Protein AF-A0A2T5X5P9-F1 (afdb_monomer)

Structure (mmCIF, N/CA/C/O backbone):
data_AF-A0A2T5X5P9-F1
#
_entry.id   AF-A0A2T5X5P9-F1
#
loop_
_atom_site.group_PDB
_atom_site.id
_atom_site.type_symbol
_atom_site.label_atom_id
_atom_site.label_alt_id
_atom_site.label_comp_id
_atom_site.label_asym_id
_atom_site.label_entity_id
_atom_site.label_seq_id
_atom_site.pdbx_PDB_ins_code
_atom_site.Cartn_x
_atom_site.Cartn_y
_atom_site.Cartn_z
_atom_site.occupancy
_atom_site.B_iso_or_equiv
_atom_site.auth_seq_id
_atom_site.auth_comp_id
_atom_site.auth_asym_id
_atom_site.auth_atom_id
_atom_site.pdbx_PDB_model_num
ATOM 1 N N . MET A 1 1 ? -10.393 21.196 32.374 1.00 64.50 1 MET A N 1
ATOM 2 C CA . MET A 1 1 ? -9.290 20.523 31.635 1.00 64.50 1 MET A CA 1
ATOM 3 C C . MET A 1 1 ? -9.698 19.155 31.082 1.00 64.50 1 MET A C 1
ATOM 5 O O . MET A 1 1 ? -9.163 18.788 30.041 1.00 64.50 1 MET A O 1
ATOM 9 N N . SER A 1 2 ? -10.637 18.422 31.705 1.00 78.31 2 SER A N 1
ATOM 10 C CA . SER A 1 2 ? -11.201 17.173 31.154 1.00 78.31 2 SER A CA 1
ATOM 11 C C . SER A 1 2 ? -11.847 17.370 29.778 1.00 78.31 2 SER A C 1
ATOM 13 O O . SER A 1 2 ? -11.504 16.635 28.858 1.00 78.31 2 SER A O 1
ATOM 15 N N . ASP A 1 3 ? -12.643 18.427 29.592 1.00 85.44 3 ASP A N 1
ATOM 16 C CA . ASP A 1 3 ? -13.417 18.654 28.357 1.00 85.44 3 ASP A CA 1
ATOM 17 C C . ASP A 1 3 ? -12.543 18.768 27.096 1.00 85.44 3 ASP A C 1
ATOM 19 O O . ASP A 1 3 ? -12.901 18.293 26.019 1.00 85.44 3 ASP A O 1
ATOM 23 N N . ILE A 1 4 ? -11.344 19.353 27.222 1.00 89.00 4 ILE A N 1
ATOM 24 C CA . ILE A 1 4 ? -10.391 19.485 26.107 1.00 89.00 4 ILE A CA 1
ATOM 25 C C . ILE A 1 4 ? -9.799 18.117 25.734 1.00 89.00 4 ILE A C 1
ATOM 27 O O . ILE A 1 4 ? -9.617 17.824 24.549 1.00 89.00 4 ILE A O 1
ATOM 31 N N . ARG A 1 5 ? -9.499 17.271 26.732 1.00 90.00 5 ARG A N 1
ATOM 32 C CA . ARG A 1 5 ? -8.963 15.916 26.514 1.00 90.00 5 ARG A CA 1
ATOM 33 C C . ARG A 1 5 ? -10.018 15.028 25.864 1.00 90.00 5 ARG A C 1
ATOM 35 O O . ARG A 1 5 ? -9.729 14.387 24.855 1.00 90.00 5 ARG A O 1
ATOM 42 N N . GLU A 1 6 ? -11.242 15.080 26.375 1.00 94.00 6 GLU A N 1
ATOM 43 C CA . GLU A 1 6 ? -12.381 14.354 25.825 1.00 94.00 6 GLU A CA 1
ATOM 44 C C . GLU A 1 6 ? -12.641 14.743 24.364 1.00 94.00 6 GLU A C 1
ATOM 46 O O . GLU A 1 6 ? -12.713 13.881 23.485 1.00 94.00 6 GLU A O 1
ATOM 51 N N . HIS A 1 7 ? -12.679 16.045 24.063 1.00 94.19 7 HIS A N 1
ATOM 52 C CA . HIS A 1 7 ? -12.870 16.527 22.697 1.00 94.19 7 HIS A CA 1
ATOM 53 C C . HIS A 1 7 ? -11.782 16.020 21.736 1.00 94.19 7 HIS A C 1
ATOM 55 O O . HIS A 1 7 ? -12.067 15.648 20.590 1.00 94.19 7 HIS A O 1
ATOM 61 N N . HIS A 1 8 ? -10.527 15.969 22.194 1.00 91.50 8 HIS A N 1
ATOM 62 C CA . HIS A 1 8 ? -9.417 15.450 21.398 1.00 91.50 8 HIS A CA 1
ATOM 63 C C . HIS A 1 8 ? -9.574 13.951 21.105 1.00 91.50 8 HIS A C 1
ATOM 65 O O . HIS A 1 8 ? -9.419 13.532 19.956 1.00 91.50 8 HIS A O 1
ATOM 71 N N . ILE A 1 9 ? -9.943 13.151 22.111 1.00 93.75 9 ILE A N 1
ATOM 72 C CA . ILE A 1 9 ? -10.191 11.709 21.957 1.00 93.75 9 ILE A CA 1
ATOM 73 C C . ILE A 1 9 ? -11.363 11.471 21.001 1.00 93.75 9 ILE A C 1
ATOM 75 O O . ILE A 1 9 ? -11.223 10.728 20.028 1.00 93.75 9 ILE A O 1
ATOM 79 N N . ARG A 1 10 ? -12.491 12.167 21.185 1.00 95.44 10 ARG A N 1
ATOM 80 C CA . ARG A 1 10 ? -13.654 12.061 20.287 1.00 95.44 10 ARG A CA 1
ATOM 81 C C . ARG A 1 10 ? -13.311 12.453 18.849 1.00 95.44 10 ARG A C 1
ATOM 83 O O . ARG A 1 10 ? -13.827 11.857 17.902 1.00 95.44 10 ARG A O 1
ATOM 90 N N . THR A 1 11 ? -12.402 13.410 18.656 1.00 94.88 11 THR A N 1
ATOM 91 C CA . THR A 1 11 ? -11.891 13.772 17.325 1.00 94.88 11 THR A CA 1
ATOM 92 C C . THR A 1 11 ? -11.097 12.628 16.690 1.00 94.88 11 THR A C 1
ATOM 94 O O . THR A 1 11 ? -11.311 12.330 15.514 1.00 94.88 11 THR A O 1
ATOM 97 N N . LEU A 1 12 ? -10.252 11.929 17.455 1.00 93.81 12 LEU A N 1
ATOM 98 C CA . LEU A 1 12 ? -9.551 10.725 16.987 1.00 93.81 12 LEU A CA 1
ATOM 99 C C . LEU A 1 12 ? -10.521 9.570 16.692 1.00 93.81 12 LEU A C 1
ATOM 101 O O . LEU A 1 12 ? -10.343 8.843 15.717 1.00 93.81 12 LEU A O 1
ATOM 105 N N . LEU A 1 13 ? -11.608 9.431 17.448 1.00 95.38 13 LEU A N 1
ATOM 106 C CA . LEU A 1 13 ? -12.610 8.396 17.182 1.00 95.38 13 LEU A CA 1
ATOM 107 C C . LEU A 1 13 ? -13.432 8.659 15.912 1.00 95.38 13 LEU A C 1
ATOM 109 O O . LEU A 1 13 ? -14.048 7.732 15.387 1.00 95.38 13 LEU A O 1
ATOM 113 N N . ARG A 1 14 ? -13.396 9.867 15.323 1.00 95.00 14 ARG A N 1
ATOM 114 C CA . ARG A 1 14 ? -14.075 10.147 14.039 1.00 95.00 14 ARG A CA 1
ATOM 115 C C . ARG A 1 14 ? -13.589 9.258 12.898 1.00 95.00 14 ARG A C 1
ATOM 117 O O . ARG A 1 14 ? -14.340 9.070 11.940 1.00 95.00 14 ARG A O 1
ATOM 124 N N . TRP A 1 15 ? -12.397 8.671 12.998 1.00 92.94 15 TRP A N 1
ATOM 125 C CA . TRP A 1 15 ? -11.904 7.674 12.046 1.00 92.94 15 TRP A CA 1
ATOM 126 C C . TRP A 1 15 ? -12.739 6.389 12.043 1.00 92.94 15 TRP A C 1
ATOM 128 O O . TRP A 1 15 ? -12.773 5.707 11.026 1.00 92.94 15 TRP A O 1
ATOM 138 N N . TYR A 1 16 ? -13.511 6.099 13.092 1.00 94.19 16 TYR A N 1
ATOM 139 C CA . TYR A 1 16 ? -14.414 4.950 13.147 1.00 94.19 16 TYR A CA 1
ATOM 140 C C . TYR A 1 16 ? -15.777 5.227 12.472 1.00 94.19 16 TYR A C 1
ATOM 142 O O . TYR A 1 16 ? -16.241 6.378 12.414 1.00 94.19 16 TYR A O 1
ATOM 150 N N . PRO A 1 17 ? -16.466 4.185 11.960 1.00 93.44 17 PRO A N 1
ATOM 151 C CA . PRO A 1 17 ? -17.820 4.304 11.417 1.00 93.44 17 PRO A CA 1
ATOM 152 C C . PRO A 1 17 ? -18.817 4.848 12.448 1.00 93.44 17 PRO A C 1
ATOM 154 O O . PRO A 1 17 ? -18.737 4.520 13.631 1.00 93.44 17 PRO A O 1
ATOM 157 N N . ARG A 1 18 ? -19.825 5.616 12.001 1.00 93.94 18 ARG A N 1
ATOM 158 C CA . ARG A 1 18 ? -20.857 6.187 12.895 1.00 93.94 18 ARG A CA 1
ATOM 159 C C . ARG A 1 18 ? -21.582 5.112 13.714 1.00 93.94 18 ARG A C 1
ATOM 161 O O . ARG A 1 18 ? -21.788 5.309 14.901 1.00 93.94 18 ARG A O 1
ATOM 168 N N . ARG A 1 19 ? -21.916 3.968 13.102 1.00 93.44 19 ARG A N 1
ATOM 169 C CA . ARG A 1 19 ? -22.576 2.843 13.796 1.00 93.44 19 ARG A CA 1
ATOM 170 C C . ARG A 1 19 ? -21.728 2.270 14.931 1.00 93.44 19 ARG A C 1
ATOM 172 O O . ARG A 1 19 ? -22.264 1.971 15.983 1.00 93.44 19 ARG A O 1
ATOM 179 N N . TRP A 1 20 ? -20.417 2.147 14.721 1.00 94.12 20 TRP A N 1
ATOM 180 C CA . TRP A 1 20 ? -19.502 1.646 15.746 1.00 94.12 20 TRP A CA 1
ATOM 181 C C . TRP A 1 20 ? -19.399 2.627 16.915 1.00 94.12 20 TRP A C 1
ATOM 183 O O . TRP A 1 20 ? -19.479 2.218 18.070 1.00 94.12 20 TRP A O 1
ATOM 193 N N . ARG A 1 21 ? -19.294 3.925 16.603 1.00 95.62 21 ARG A N 1
ATOM 194 C CA . ARG A 1 21 ? -19.223 4.993 17.603 1.00 95.62 21 ARG A CA 1
ATOM 195 C C . ARG A 1 21 ? -20.459 5.053 18.495 1.00 95.62 21 ARG A C 1
ATOM 197 O O . ARG A 1 21 ? -20.314 5.100 19.703 1.00 95.62 21 ARG A O 1
ATOM 204 N N . LEU A 1 22 ? -21.658 4.927 17.925 1.00 95.38 22 LEU A N 1
ATOM 205 C CA . LEU A 1 22 ? -22.903 4.911 18.709 1.00 95.38 22 LEU A CA 1
ATOM 206 C C . LEU A 1 22 ? -22.943 3.823 19.795 1.00 95.38 22 LEU A C 1
ATOM 208 O O . LEU A 1 22 ? -23.678 3.974 20.760 1.00 95.38 22 LEU A O 1
ATOM 212 N N . ILE A 1 23 ? -22.186 2.736 19.623 1.00 96.50 23 ILE A N 1
ATOM 213 C CA . ILE A 1 23 ? -22.185 1.593 20.541 1.00 96.50 23 ILE A CA 1
ATOM 214 C C . ILE A 1 23 ? -20.988 1.648 21.502 1.00 96.50 23 ILE A C 1
ATOM 216 O O . ILE A 1 23 ? -21.125 1.275 22.660 1.00 96.50 23 ILE A O 1
ATOM 220 N N . ASN A 1 24 ? -19.818 2.096 21.033 1.00 96.25 24 ASN A N 1
ATOM 221 C CA . ASN A 1 24 ? -18.550 1.920 21.753 1.00 96.25 24 ASN A CA 1
ATOM 222 C C . ASN A 1 24 ? -17.873 3.233 22.170 1.00 96.25 24 ASN A C 1
ATOM 224 O O . ASN A 1 24 ? -16.921 3.187 22.942 1.00 96.25 24 ASN A O 1
ATOM 228 N N . GLU A 1 25 ? -18.305 4.390 21.651 1.00 95.69 25 GLU A N 1
ATOM 229 C CA . GLU A 1 25 ? -17.590 5.661 21.849 1.00 95.69 25 GLU A CA 1
ATOM 230 C C . GLU A 1 25 ? -17.457 6.016 23.330 1.00 95.69 25 GLU A C 1
ATOM 232 O O . GLU A 1 25 ? -16.344 6.270 23.771 1.00 95.69 25 GLU A O 1
ATOM 237 N N . GLU A 1 26 ? -18.544 5.959 24.103 1.00 96.94 26 GLU A N 1
ATOM 238 C CA . GLU A 1 26 ? -18.519 6.337 25.524 1.00 96.94 26 GLU A CA 1
ATOM 239 C C . GLU A 1 26 ? -17.612 5.424 26.361 1.00 96.94 26 GLU A C 1
ATOM 241 O O . GLU A 1 26 ? -16.838 5.904 27.185 1.00 96.94 26 GLU A O 1
ATOM 246 N N . VAL A 1 27 ? -17.640 4.113 26.097 1.00 96.81 27 VAL A N 1
ATOM 247 C CA . VAL A 1 27 ? -16.799 3.135 26.807 1.00 96.81 27 VAL A CA 1
ATOM 248 C C . VAL A 1 27 ? -15.320 3.384 26.517 1.00 96.81 27 VAL A C 1
ATOM 250 O O . VAL A 1 27 ? -14.509 3.431 27.434 1.00 96.81 27 VAL A O 1
ATOM 253 N N . VAL A 1 28 ? -14.968 3.595 25.245 1.00 95.50 28 VAL A N 1
ATOM 254 C CA . VAL A 1 28 ? -13.575 3.828 24.836 1.00 95.50 28 VAL A CA 1
ATOM 255 C C . VAL A 1 28 ? -13.073 5.192 25.304 1.00 95.50 28 VAL A C 1
ATOM 257 O O . VAL A 1 28 ? -11.908 5.322 25.662 1.00 95.50 28 VAL A O 1
ATOM 260 N N . VAL A 1 29 ? -13.928 6.217 25.317 1.00 96.38 29 VAL A N 1
ATOM 261 C CA . VAL A 1 29 ? -13.571 7.532 25.864 1.00 96.38 29 VAL A CA 1
ATOM 262 C C . VAL A 1 29 ? -13.291 7.430 27.363 1.00 96.38 29 VAL A C 1
ATOM 264 O O . VAL A 1 29 ? -12.266 7.951 27.792 1.00 96.38 29 VAL A O 1
ATOM 267 N N . SER A 1 30 ? -14.141 6.738 28.130 1.00 95.69 30 SER A N 1
ATOM 268 C CA . SER A 1 30 ? -13.924 6.523 29.568 1.00 95.69 30 SER A CA 1
ATOM 269 C C . SER A 1 30 ? -12.605 5.797 29.830 1.00 95.69 30 SER A C 1
ATOM 271 O O . SER A 1 30 ? -11.764 6.312 30.555 1.00 95.69 30 SER A O 1
ATOM 273 N N . ASP A 1 31 ? -12.374 4.668 29.157 1.00 95.88 31 ASP A N 1
ATOM 274 C CA . ASP A 1 31 ? -11.169 3.844 29.333 1.00 95.88 31 ASP A CA 1
ATOM 275 C C . ASP A 1 31 ? -9.873 4.605 28.989 1.00 95.88 31 ASP A C 1
ATOM 277 O O . ASP A 1 31 ? -8.874 4.555 29.713 1.00 95.88 31 ASP A O 1
ATOM 281 N N . LEU A 1 32 ? -9.888 5.397 27.910 1.00 94.62 32 LEU A N 1
ATOM 282 C CA . LEU A 1 32 ? -8.746 6.234 27.534 1.00 94.62 32 LEU A CA 1
ATOM 283 C C . LEU A 1 32 ? -8.527 7.404 28.502 1.00 94.62 32 LEU A C 1
ATOM 285 O O . LEU A 1 32 ? -7.382 7.817 28.691 1.00 94.62 32 LEU A O 1
ATOM 289 N N . LEU A 1 33 ? -9.587 7.961 29.095 1.00 95.00 33 LEU A N 1
ATOM 290 C CA . LEU A 1 33 ? -9.462 9.001 30.119 1.00 95.00 33 LEU A CA 1
ATOM 291 C C . LEU A 1 33 ? -8.895 8.428 31.419 1.00 95.00 33 LEU A C 1
ATOM 293 O O . LEU A 1 33 ? -7.957 9.016 31.952 1.00 95.00 33 LEU A O 1
ATOM 297 N N . ASP A 1 34 ? -9.362 7.256 31.847 1.00 95.38 34 ASP A N 1
ATOM 298 C CA . ASP A 1 34 ? -8.839 6.548 33.019 1.00 95.38 34 ASP A CA 1
ATOM 299 C C . ASP A 1 34 ? -7.348 6.215 32.836 1.00 95.38 34 ASP A C 1
ATOM 301 O O . ASP A 1 34 ? -6.520 6.459 33.718 1.00 95.38 34 ASP A O 1
ATOM 305 N N . THR A 1 35 ? -6.970 5.756 31.638 1.00 93.38 35 THR A N 1
ATOM 306 C CA . THR A 1 35 ? -5.567 5.497 31.276 1.00 93.38 35 THR A CA 1
ATOM 307 C C . THR A 1 35 ? -4.718 6.776 31.299 1.00 93.38 35 THR A C 1
ATOM 309 O O . THR A 1 35 ? -3.561 6.752 31.726 1.00 93.38 35 THR A O 1
ATOM 312 N N . LEU A 1 36 ? -5.265 7.913 30.852 1.00 93.31 36 LEU A N 1
ATOM 313 C CA . LEU A 1 36 ? -4.571 9.204 30.877 1.00 93.31 36 LEU A CA 1
ATOM 314 C C . LEU A 1 36 ? -4.455 9.796 32.280 1.00 93.31 36 LEU A C 1
ATOM 316 O O . LEU A 1 36 ? -3.465 10.467 32.550 1.00 93.31 36 LEU A O 1
ATOM 320 N N . ASP A 1 37 ? -5.438 9.577 33.149 1.00 93.69 37 ASP A N 1
ATOM 321 C CA . ASP A 1 37 ? -5.395 10.037 34.538 1.00 93.69 37 ASP A CA 1
ATOM 322 C C . ASP A 1 37 ? -4.405 9.208 35.374 1.00 93.69 37 ASP A C 1
ATOM 324 O O . ASP A 1 37 ? -3.771 9.743 36.284 1.00 93.69 37 ASP A O 1
ATOM 328 N N . ALA A 1 38 ? -4.189 7.937 35.015 1.00 92.88 38 ALA A N 1
ATOM 329 C CA . ALA A 1 38 ? -3.144 7.091 35.592 1.00 92.88 38 ALA A CA 1
ATOM 330 C C . ALA A 1 38 ? -1.733 7.370 35.030 1.00 92.88 38 ALA A C 1
ATOM 332 O O . ALA A 1 38 ? -0.730 7.026 35.661 1.00 92.88 38 ALA A O 1
ATOM 333 N N . SER A 1 39 ? -1.630 7.970 33.841 1.00 89.56 39 SER A N 1
ATOM 334 C CA . SER A 1 39 ? -0.351 8.241 33.181 1.00 89.56 39 SER A CA 1
ATOM 335 C C . SER A 1 39 ? 0.207 9.612 33.579 1.00 89.56 39 SER A C 1
ATOM 337 O O . SER A 1 39 ? -0.523 10.601 33.590 1.00 89.56 39 SER A O 1
ATOM 339 N N . PRO A 1 40 ? 1.527 9.752 33.805 1.00 89.44 40 PRO A N 1
ATOM 340 C CA . PRO A 1 40 ? 2.141 11.064 34.023 1.00 89.44 40 PRO A CA 1
ATOM 341 C C . PRO A 1 40 ? 2.096 11.958 32.768 1.00 89.44 40 PRO A C 1
ATOM 343 O O . PRO A 1 40 ? 2.423 13.143 32.833 1.00 89.44 40 PRO A O 1
ATOM 346 N N . HIS A 1 41 ? 1.716 11.404 31.610 1.00 85.56 41 HIS A N 1
ATOM 347 C CA . HIS A 1 41 ? 1.641 12.139 30.356 1.00 85.56 41 HIS A CA 1
ATOM 348 C C . HIS A 1 41 ? 0.253 12.762 30.166 1.00 85.56 41 HIS A C 1
ATOM 350 O O . HIS A 1 41 ? -0.738 12.044 30.061 1.00 85.56 41 HIS A O 1
ATOM 356 N N . PRO A 1 42 ? 0.154 14.087 29.956 1.00 84.12 42 PRO A N 1
ATOM 357 C CA . PRO A 1 42 ? -1.134 14.767 29.793 1.00 84.12 42 PRO A CA 1
ATOM 358 C C . PRO A 1 42 ? -1.828 14.470 28.449 1.00 84.12 42 PRO A C 1
ATOM 360 O O . PRO A 1 42 ? -2.867 15.058 28.136 1.00 84.12 42 PRO A O 1
ATOM 363 N N . ARG A 1 43 ? -1.228 13.633 27.594 1.00 88.81 43 ARG A N 1
ATOM 364 C CA . ARG A 1 43 ? -1.653 13.366 26.217 1.00 88.81 43 ARG A CA 1
ATOM 365 C C . ARG A 1 43 ? -1.353 11.922 25.830 1.00 88.81 43 ARG A C 1
ATOM 367 O O . ARG A 1 43 ? -0.299 11.405 26.179 1.00 88.81 43 ARG A O 1
ATOM 374 N N . LEU A 1 44 ? -2.220 11.358 24.984 1.00 88.56 44 LEU A N 1
ATOM 375 C CA . LEU A 1 44 ? -1.988 10.058 24.350 1.00 88.56 44 LEU A CA 1
ATOM 376 C C . LEU A 1 44 ? -0.673 10.079 23.554 1.00 88.56 44 LEU A C 1
ATOM 378 O O . LEU A 1 44 ? -0.482 11.026 22.769 1.00 88.56 44 LEU A O 1
ATOM 382 N N . PRO A 1 45 ? 0.192 9.061 23.701 1.00 91.62 45 PRO A N 1
ATOM 383 C CA . PRO A 1 45 ? 1.404 8.922 22.912 1.00 91.62 45 PRO A CA 1
ATOM 384 C C . PRO A 1 45 ? 1.074 8.811 21.420 1.00 91.62 45 PRO A C 1
ATOM 386 O O . PRO A 1 45 ? -0.003 8.374 21.008 1.00 91.62 45 PRO A O 1
ATOM 389 N N . PHE A 1 46 ? 2.018 9.227 20.578 1.00 90.38 46 PHE A N 1
ATOM 390 C CA . PHE A 1 46 ? 1.827 9.262 19.126 1.00 90.38 46 PHE A CA 1
ATOM 391 C C . PHE A 1 46 ? 1.493 7.883 18.530 1.00 90.38 46 PHE A C 1
ATOM 393 O O . PHE A 1 46 ? 0.670 7.782 17.621 1.00 90.38 46 PHE A O 1
ATOM 400 N N . THR A 1 47 ? 2.077 6.820 19.081 1.00 90.25 47 THR A N 1
ATOM 401 C CA . THR A 1 47 ? 1.840 5.430 18.671 1.00 90.25 47 THR A CA 1
ATOM 402 C C . THR A 1 47 ? 0.394 4.989 18.900 1.00 90.25 47 THR A C 1
ATOM 404 O O . THR A 1 47 ? -0.201 4.396 18.004 1.00 90.25 47 THR A O 1
ATOM 407 N N . GLU A 1 48 ? -0.210 5.335 20.038 1.00 91.69 48 GLU A N 1
ATOM 408 C CA . GLU A 1 48 ? -1.620 5.032 20.325 1.00 91.69 48 GLU A CA 1
ATOM 409 C C . GLU A 1 48 ? -2.569 5.832 19.436 1.00 91.69 48 GLU A C 1
ATOM 411 O O . GLU A 1 48 ? -3.558 5.295 18.940 1.00 91.69 48 GLU A O 1
ATOM 416 N N . ARG A 1 49 ? -2.242 7.099 19.149 1.00 93.31 49 ARG A N 1
ATOM 417 C CA . ARG A 1 49 ? -3.023 7.906 18.196 1.00 93.31 49 ARG A CA 1
ATOM 418 C C . ARG A 1 49 ? -3.036 7.259 16.815 1.00 93.31 49 ARG A C 1
ATOM 420 O O . ARG A 1 49 ? -4.100 7.113 16.218 1.00 93.31 49 ARG A O 1
ATOM 427 N N . LEU A 1 50 ? -1.870 6.833 16.323 1.00 89.81 50 LEU A N 1
ATOM 428 C CA . LEU A 1 50 ? -1.762 6.111 15.055 1.00 89.81 50 LEU A CA 1
ATOM 429 C C . LEU A 1 50 ? -2.502 4.769 15.092 1.00 89.81 50 LEU A C 1
ATOM 431 O O . LEU A 1 50 ? -3.165 4.411 14.116 1.00 89.81 50 LEU A O 1
ATOM 435 N N . ALA A 1 51 ? -2.439 4.042 16.207 1.00 88.00 51 ALA A N 1
ATOM 436 C CA . ALA A 1 51 ? -3.177 2.796 16.386 1.00 88.00 51 ALA A CA 1
ATOM 437 C C . ALA A 1 51 ? -4.699 3.022 16.307 1.00 88.00 51 ALA A C 1
ATOM 439 O O . ALA A 1 51 ? -5.382 2.320 15.564 1.00 88.00 51 ALA A O 1
ATOM 440 N N . LEU A 1 52 ? -5.236 4.047 16.977 1.00 91.69 52 LEU A N 1
ATOM 441 C CA . LEU A 1 52 ? -6.660 4.401 16.912 1.00 91.69 52 LEU A CA 1
ATOM 442 C C . LEU A 1 52 ? -7.084 4.819 15.499 1.00 91.69 52 LEU A C 1
ATOM 444 O O . LEU A 1 52 ? -8.098 4.344 14.985 1.00 91.69 52 LEU A O 1
ATOM 448 N N . MET A 1 53 ? -6.300 5.677 14.842 1.00 92.31 53 MET A N 1
ATOM 449 C CA . MET A 1 53 ? -6.605 6.139 13.483 1.00 92.31 53 MET A CA 1
ATOM 450 C C . MET A 1 53 ? -6.582 4.977 12.479 1.00 92.31 53 MET A C 1
ATOM 452 O O . MET A 1 53 ? -7.507 4.836 11.675 1.00 92.31 53 MET A O 1
ATOM 456 N N . SER A 1 54 ? -5.562 4.115 12.548 1.00 84.25 54 SER A N 1
ATOM 457 C CA . SER A 1 54 ? -5.435 2.950 11.663 1.00 84.25 54 SER A CA 1
ATOM 458 C C . SER A 1 54 ? -6.548 1.925 11.890 1.00 84.25 54 SER A C 1
ATOM 460 O O . SER A 1 54 ? -7.172 1.491 10.921 1.00 84.25 54 SER A O 1
ATOM 462 N N . ASN A 1 55 ? -6.879 1.602 13.141 1.00 86.38 55 ASN A N 1
ATOM 463 C CA . ASN A 1 55 ? -7.979 0.693 13.464 1.00 86.38 55 ASN A CA 1
ATOM 464 C C . ASN A 1 55 ? -9.342 1.255 13.035 1.00 86.38 55 ASN A C 1
ATOM 466 O O . ASN A 1 55 ? -10.160 0.522 12.473 1.00 86.38 55 ASN A O 1
ATOM 470 N N . GLY A 1 56 ? -9.578 2.558 13.213 1.00 89.38 56 GLY A N 1
ATOM 471 C CA . GLY A 1 56 ? -10.788 3.220 12.726 1.00 89.38 56 GLY A CA 1
ATOM 472 C C . GLY A 1 56 ? -10.941 3.115 11.208 1.00 89.38 56 GLY A C 1
ATOM 473 O O . GLY A 1 56 ? -12.010 2.746 10.708 1.00 89.38 56 GLY A O 1
ATOM 474 N N . LEU A 1 57 ? -9.851 3.348 10.471 1.00 86.44 57 LEU A N 1
ATOM 475 C CA . LEU A 1 57 ? -9.826 3.204 9.016 1.00 86.44 57 LEU A CA 1
ATOM 476 C C . LEU A 1 57 ? -10.078 1.752 8.581 1.00 86.44 57 LEU A C 1
ATOM 478 O O . LEU A 1 57 ? -10.878 1.517 7.674 1.00 86.44 57 LEU A O 1
ATOM 482 N N . ILE A 1 58 ? -9.467 0.777 9.261 1.00 83.38 58 ILE A N 1
ATOM 483 C CA . ILE A 1 58 ? -9.702 -0.655 9.022 1.00 83.38 58 ILE A CA 1
ATOM 484 C C . ILE A 1 58 ? -11.181 -0.999 9.227 1.00 83.38 58 ILE A C 1
ATOM 486 O O . ILE A 1 58 ? -11.767 -1.673 8.380 1.00 83.38 58 ILE A O 1
ATOM 490 N N . HIS A 1 59 ? -11.818 -0.499 10.290 1.00 85.12 59 HIS A N 1
ATOM 491 C CA . HIS A 1 59 ? -13.248 -0.711 10.529 1.00 85.12 59 HIS A CA 1
ATOM 492 C C . HIS A 1 59 ? -14.129 -0.083 9.448 1.00 85.12 59 HIS A C 1
ATOM 494 O O . HIS A 1 59 ? -15.114 -0.695 9.029 1.00 85.12 59 HIS A O 1
ATOM 500 N N . ARG A 1 60 ? -13.784 1.114 8.958 1.00 86.62 60 ARG A N 1
ATOM 501 C CA . ARG A 1 60 ? -14.493 1.730 7.827 1.00 86.62 60 ARG A CA 1
ATOM 502 C C . ARG A 1 60 ? -14.380 0.882 6.570 1.00 86.62 60 ARG A C 1
ATOM 504 O O . ARG A 1 60 ? -15.404 0.568 5.969 1.00 86.62 60 ARG A O 1
ATOM 511 N N . LEU A 1 61 ? -13.175 0.446 6.221 1.00 81.44 61 LEU A N 1
ATOM 512 C CA . LEU A 1 61 ? -12.955 -0.419 5.062 1.00 81.44 61 LEU A CA 1
ATOM 513 C C . LEU A 1 61 ? -13.687 -1.760 5.205 1.00 81.44 61 LEU A C 1
ATOM 515 O O . LEU A 1 61 ? -14.311 -2.223 4.253 1.00 81.44 61 LEU A O 1
ATOM 519 N N . ALA A 1 62 ? -13.671 -2.353 6.399 1.00 82.94 62 ALA A N 1
ATOM 520 C CA . ALA A 1 62 ? -14.387 -3.591 6.692 1.00 82.94 62 ALA A CA 1
ATOM 521 C C . ALA A 1 62 ? -15.914 -3.429 6.611 1.00 82.94 62 ALA A C 1
ATOM 523 O O . ALA A 1 62 ? -16.595 -4.359 6.195 1.00 82.94 62 ALA A O 1
ATOM 524 N N . SER A 1 63 ? -16.453 -2.259 6.971 1.00 84.12 63 SER A N 1
ATOM 525 C CA . SER A 1 63 ? -17.885 -1.966 6.818 1.00 84.12 63 SER A CA 1
ATOM 526 C C . SER A 1 63 ? -18.309 -1.718 5.369 1.00 84.12 63 SER A C 1
ATOM 528 O O . SER A 1 63 ? -19.466 -1.950 5.033 1.00 84.12 63 SER A O 1
ATOM 530 N N . ALA A 1 64 ? -17.392 -1.248 4.520 1.00 84.81 64 ALA A N 1
ATOM 531 C CA . ALA A 1 64 ? -17.680 -0.924 3.126 1.00 84.81 64 ALA A CA 1
ATOM 532 C C . ALA A 1 64 ? -17.571 -2.141 2.196 1.00 84.81 64 ALA A C 1
ATOM 534 O O . ALA A 1 64 ? -18.282 -2.212 1.197 1.00 84.81 64 ALA A O 1
ATOM 535 N N . LEU A 1 65 ? -16.678 -3.090 2.501 1.00 84.06 65 LEU A N 1
ATOM 536 C CA . LEU A 1 65 ? -16.374 -4.226 1.631 1.00 84.06 65 LEU A CA 1
ATOM 537 C C . LEU A 1 65 ? -16.379 -5.550 2.417 1.00 84.06 65 LEU A C 1
ATOM 539 O O . LEU A 1 65 ? -15.628 -5.679 3.394 1.00 84.06 65 LEU A O 1
ATOM 543 N N . PRO A 1 66 ? -17.130 -6.574 1.957 1.00 87.81 66 PRO A N 1
ATOM 544 C CA . PRO A 1 66 ? -17.047 -7.927 2.502 1.00 87.81 66 PRO A CA 1
ATOM 545 C C . PRO A 1 66 ? -15.604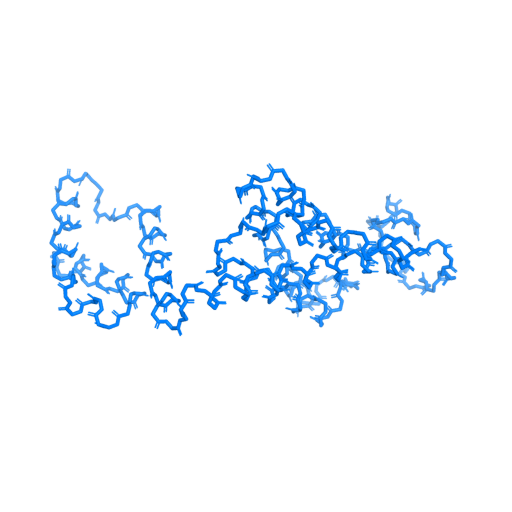 -8.442 2.534 1.00 87.81 66 PRO A C 1
ATOM 547 O O . PRO A 1 66 ? -14.796 -8.108 1.663 1.00 87.81 66 PRO A O 1
ATOM 550 N N . ALA A 1 67 ? -15.268 -9.276 3.523 1.00 85.69 67 ALA A N 1
ATOM 551 C CA . ALA A 1 67 ? -13.916 -9.822 3.680 1.00 85.69 67 ALA A CA 1
ATOM 552 C C . ALA A 1 67 ? -13.416 -10.531 2.406 1.00 85.69 67 ALA A C 1
ATOM 554 O O . ALA A 1 67 ? -12.288 -10.289 1.975 1.00 85.69 67 ALA A O 1
ATOM 555 N N . ASP A 1 68 ? -14.287 -11.303 1.754 1.00 86.38 68 ASP A N 1
ATOM 556 C CA . ASP A 1 68 ? -13.972 -12.007 0.508 1.00 86.38 68 ASP A CA 1
ATOM 557 C C . ASP A 1 68 ? -13.654 -11.048 -0.640 1.00 86.38 68 ASP A C 1
ATOM 559 O O . ASP A 1 68 ? -12.722 -11.274 -1.413 1.00 86.38 68 ASP A O 1
ATOM 563 N N . LEU A 1 69 ? -14.400 -9.944 -0.741 1.00 88.81 69 LEU A N 1
ATOM 564 C CA . LEU A 1 69 ? -14.163 -8.931 -1.762 1.00 88.81 69 LEU A CA 1
ATOM 565 C C . LEU A 1 69 ? -12.837 -8.208 -1.508 1.00 88.81 69 LEU A C 1
ATOM 567 O O . LEU A 1 69 ? -12.069 -8.014 -2.445 1.00 88.81 69 LEU A O 1
ATOM 571 N N . ARG A 1 70 ? -12.516 -7.888 -0.247 1.00 88.50 70 ARG A N 1
ATOM 572 C CA . ARG A 1 70 ? -11.219 -7.293 0.124 1.00 88.50 70 ARG A CA 1
ATOM 573 C C . ARG A 1 70 ? -10.050 -8.207 -0.226 1.00 88.50 70 ARG A C 1
ATOM 575 O O . ARG A 1 70 ? -9.053 -7.728 -0.754 1.00 88.50 70 ARG A O 1
ATOM 582 N N . ALA A 1 71 ? -10.180 -9.510 0.021 1.00 88.88 71 ALA A N 1
ATOM 583 C CA . ALA A 1 71 ? -9.161 -10.487 -0.352 1.00 88.88 71 ALA A CA 1
ATOM 584 C C . ALA A 1 71 ? -8.976 -10.570 -1.878 1.00 88.88 71 ALA A C 1
ATOM 586 O O . ALA A 1 71 ? -7.844 -10.565 -2.357 1.00 88.88 71 ALA A O 1
ATOM 587 N N . ARG A 1 72 ? -10.074 -10.581 -2.6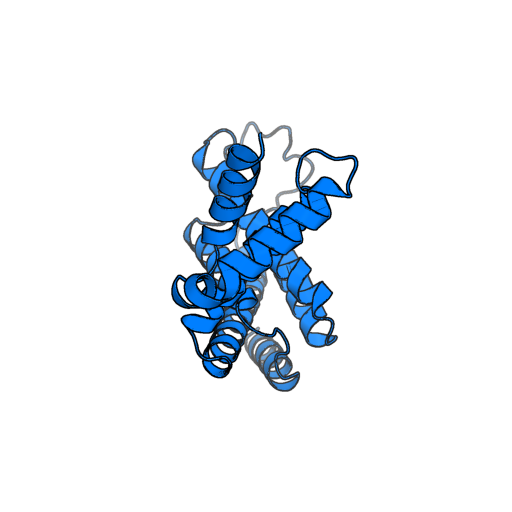48 1.00 89.50 72 ARG A N 1
ATOM 588 C CA . ARG A 1 72 ? -10.029 -10.590 -4.123 1.00 89.50 72 ARG A CA 1
ATOM 589 C C . ARG A 1 72 ? -9.412 -9.317 -4.693 1.00 89.50 72 ARG A C 1
ATOM 591 O O . ARG A 1 72 ? -8.557 -9.409 -5.568 1.00 89.50 72 ARG A O 1
ATOM 598 N N . VAL A 1 73 ? -9.819 -8.149 -4.190 1.00 90.69 73 VAL A N 1
ATOM 599 C CA . VAL A 1 73 ? -9.255 -6.852 -4.593 1.00 90.69 73 VAL A CA 1
ATOM 600 C C . VAL A 1 73 ? -7.761 -6.836 -4.311 1.00 90.69 73 VAL A C 1
ATOM 602 O O . VAL A 1 73 ? -6.991 -6.611 -5.236 1.00 90.69 73 VAL A O 1
ATOM 605 N N . ALA A 1 74 ? -7.358 -7.167 -3.081 1.00 91.56 74 ALA A N 1
ATOM 606 C CA . ALA A 1 74 ? -5.957 -7.160 -2.689 1.00 91.56 74 ALA A CA 1
ATOM 607 C C . ALA A 1 74 ? -5.103 -8.106 -3.543 1.00 91.56 74 ALA A C 1
ATOM 609 O O . ALA A 1 74 ? -4.015 -7.734 -3.975 1.00 91.56 74 ALA A O 1
ATOM 610 N N . LEU A 1 75 ? -5.605 -9.313 -3.821 1.00 91.25 75 LEU A N 1
ATOM 611 C CA . LEU A 1 75 ? -4.921 -10.291 -4.663 1.00 91.25 75 LEU A CA 1
ATOM 612 C C . LEU A 1 75 ? -4.761 -9.797 -6.105 1.00 91.25 75 LEU A C 1
ATOM 614 O O . LEU A 1 75 ? -3.665 -9.873 -6.658 1.00 91.25 75 LEU A O 1
ATOM 618 N N . ASN A 1 76 ? -5.840 -9.294 -6.708 1.00 91.38 76 ASN A N 1
ATOM 619 C CA . ASN A 1 76 ? -5.834 -8.844 -8.097 1.00 91.38 76 ASN A CA 1
ATOM 620 C C . ASN A 1 76 ? -4.938 -7.619 -8.283 1.00 91.38 76 ASN A C 1
ATOM 622 O O . ASN A 1 76 ? -4.160 -7.573 -9.231 1.00 91.38 76 ASN A O 1
ATOM 626 N N . THR A 1 77 ? -4.999 -6.646 -7.372 1.00 94.12 77 THR A N 1
ATOM 627 C CA . THR A 1 77 ? -4.181 -5.430 -7.463 1.00 94.12 77 THR A CA 1
ATOM 628 C C . THR A 1 77 ? -2.720 -5.713 -7.143 1.00 94.12 77 THR A C 1
ATOM 630 O O . THR A 1 77 ? -1.840 -5.119 -7.757 1.00 94.12 77 THR A O 1
ATOM 633 N N . PHE A 1 78 ? -2.441 -6.668 -6.249 1.00 94.31 78 PHE A N 1
ATOM 634 C CA . PHE A 1 78 ? -1.085 -7.162 -6.031 1.00 94.31 78 PHE A CA 1
ATOM 635 C C . PHE A 1 78 ? -0.523 -7.838 -7.287 1.00 94.31 78 PHE A C 1
ATOM 637 O O . PHE A 1 78 ? 0.582 -7.516 -7.714 1.00 94.31 78 PHE A O 1
ATOM 644 N N . ALA A 1 79 ? -1.283 -8.748 -7.905 1.00 91.81 79 ALA A N 1
ATOM 645 C CA . ALA A 1 79 ? -0.863 -9.425 -9.130 1.00 91.81 79 ALA A CA 1
ATOM 646 C C . ALA A 1 79 ? -0.658 -8.435 -10.286 1.00 91.81 79 ALA A C 1
ATOM 648 O O . ALA A 1 79 ? 0.331 -8.547 -11.008 1.00 91.81 79 ALA A O 1
ATOM 649 N N . LEU A 1 80 ? -1.550 -7.449 -10.430 1.00 93.56 80 LEU A N 1
ATOM 650 C CA . LEU A 1 80 ? -1.446 -6.386 -11.429 1.00 93.56 80 LEU A CA 1
ATOM 651 C C . LEU A 1 80 ? -0.188 -5.539 -11.220 1.00 93.56 80 LEU A C 1
ATOM 653 O O . LEU A 1 80 ? 0.598 -5.388 -12.151 1.00 93.56 80 LEU A O 1
ATOM 657 N N . GLY A 1 81 ? 0.025 -5.028 -10.004 1.00 94.88 81 GLY A N 1
ATOM 658 C CA . GLY A 1 81 ? 1.185 -4.198 -9.689 1.00 94.88 81 GLY A CA 1
ATOM 659 C C . GLY A 1 81 ? 2.504 -4.949 -9.860 1.00 94.88 81 GLY A C 1
ATOM 660 O O . GLY A 1 81 ? 3.428 -4.426 -10.476 1.00 94.88 81 GLY A O 1
ATOM 661 N N . LEU A 1 82 ? 2.565 -6.211 -9.420 1.00 94.81 82 LEU A N 1
ATOM 662 C CA . LEU A 1 82 ? 3.743 -7.059 -9.602 1.00 94.81 82 LEU A CA 1
ATOM 663 C C . LEU A 1 82 ? 4.021 -7.344 -11.085 1.00 94.81 82 LEU A C 1
ATOM 665 O O . LEU A 1 82 ? 5.161 -7.216 -11.524 1.00 94.81 82 LEU A O 1
ATOM 669 N N . SER A 1 83 ? 2.990 -7.691 -11.862 1.00 92.25 83 SER A N 1
ATOM 670 C CA . SER A 1 83 ? 3.136 -7.963 -13.301 1.00 92.25 83 SER A CA 1
ATOM 671 C C . SER A 1 83 ? 3.588 -6.716 -14.051 1.00 92.25 83 SER A C 1
ATOM 673 O O . SER A 1 83 ? 4.509 -6.781 -14.860 1.00 92.25 83 SER A O 1
ATOM 675 N N . PHE A 1 84 ? 2.988 -5.562 -13.747 1.00 93.19 84 PHE A N 1
ATOM 676 C CA . PHE A 1 84 ? 3.406 -4.302 -14.344 1.00 93.19 84 PHE A CA 1
ATOM 677 C C . PHE A 1 84 ? 4.847 -3.972 -13.963 1.00 93.19 84 PHE A C 1
ATOM 679 O O . PHE A 1 84 ? 5.612 -3.589 -14.836 1.00 93.19 84 PHE A O 1
ATOM 686 N N . ALA A 1 85 ? 5.253 -4.138 -12.700 1.00 93.00 85 ALA A N 1
ATOM 687 C CA . ALA A 1 85 ? 6.631 -3.879 -12.284 1.00 93.00 85 ALA A CA 1
ATOM 688 C C . ALA A 1 85 ? 7.637 -4.764 -13.041 1.00 93.00 85 ALA A C 1
ATOM 690 O O . ALA A 1 85 ? 8.692 -4.281 -13.445 1.00 93.00 85 ALA A O 1
ATOM 691 N N . MET A 1 86 ? 7.295 -6.031 -13.294 1.00 90.56 86 MET A N 1
ATOM 692 C CA . MET A 1 86 ? 8.115 -6.939 -14.102 1.00 90.56 86 MET A CA 1
ATOM 693 C C . MET A 1 86 ? 8.193 -6.501 -15.573 1.00 90.56 86 MET A C 1
ATOM 695 O O . MET A 1 86 ? 9.288 -6.410 -16.124 1.00 90.56 86 MET A O 1
ATOM 699 N N . ILE A 1 87 ? 7.058 -6.161 -16.193 1.00 88.25 87 ILE A N 1
ATOM 700 C CA . ILE A 1 87 ? 7.004 -5.662 -17.579 1.00 88.25 87 ILE A CA 1
ATOM 701 C C . ILE A 1 87 ? 7.759 -4.335 -17.710 1.00 88.25 87 ILE A C 1
ATOM 703 O O . ILE A 1 87 ? 8.539 -4.153 -18.638 1.00 88.25 87 ILE A O 1
ATOM 707 N N . TYR A 1 88 ? 7.569 -3.417 -16.765 1.00 86.50 88 TYR A N 1
ATOM 708 C CA . TYR A 1 88 ? 8.275 -2.141 -16.708 1.00 86.50 88 TYR A CA 1
ATOM 709 C C . TYR A 1 88 ? 9.783 -2.361 -16.571 1.00 86.50 88 TYR A C 1
ATOM 711 O O . TYR A 1 88 ? 10.567 -1.741 -17.286 1.00 86.50 88 TYR A O 1
ATOM 719 N N . SER A 1 89 ? 10.194 -3.301 -15.714 1.00 86.38 89 SER A N 1
ATOM 720 C CA . SER A 1 89 ? 11.597 -3.690 -15.590 1.00 86.38 89 SER A CA 1
ATOM 721 C C . SER A 1 89 ? 12.162 -4.183 -16.921 1.00 86.38 89 SER A C 1
ATOM 723 O O . SER A 1 89 ? 13.227 -3.730 -17.322 1.00 86.38 89 SER A O 1
ATOM 725 N N . ALA A 1 90 ? 11.458 -5.084 -17.608 1.00 82.50 90 ALA A N 1
ATOM 726 C CA . ALA A 1 90 ? 11.925 -5.668 -18.862 1.00 82.50 90 ALA A CA 1
ATOM 727 C C . ALA A 1 90 ? 11.932 -4.662 -20.022 1.00 82.50 90 ALA A C 1
ATOM 729 O O . ALA A 1 90 ? 12.874 -4.637 -20.795 1.00 82.50 90 ALA A O 1
ATOM 730 N N . LEU A 1 91 ? 10.907 -3.819 -20.152 1.00 80.69 91 LEU A N 1
ATOM 731 C CA . LEU A 1 91 ? 10.751 -2.959 -21.330 1.00 80.69 91 LEU A CA 1
ATOM 732 C C . LEU A 1 91 ? 11.362 -1.564 -21.175 1.00 80.69 91 LEU A C 1
ATOM 734 O O . LEU A 1 91 ? 11.724 -0.961 -22.179 1.00 80.69 91 LEU A O 1
ATOM 738 N N . HIS A 1 92 ? 11.432 -1.025 -19.953 1.00 73.00 92 HIS A N 1
ATOM 739 C CA . HIS A 1 92 ? 11.829 0.372 -19.716 1.00 73.00 92 HIS A CA 1
ATOM 740 C C . HIS A 1 92 ? 13.121 0.522 -18.914 1.00 73.00 92 HIS A C 1
ATOM 742 O O . HIS A 1 92 ? 13.822 1.517 -19.077 1.00 73.00 92 HIS A O 1
ATOM 748 N N . VAL A 1 93 ? 13.426 -0.421 -18.020 1.00 72.69 93 VAL A N 1
ATOM 749 C CA . VAL A 1 93 ? 14.606 -0.332 -17.142 1.00 72.69 93 VAL A CA 1
ATOM 750 C C . VAL A 1 93 ? 15.774 -1.135 -17.707 1.00 72.69 93 VAL A C 1
ATOM 752 O O . VAL A 1 93 ? 16.916 -0.683 -17.689 1.00 72.69 93 VAL A O 1
ATOM 755 N N . TRP A 1 94 ? 15.489 -2.323 -18.230 1.00 68.56 94 TRP A N 1
ATOM 756 C CA . TRP A 1 94 ? 16.462 -3.229 -18.819 1.00 68.56 94 TRP A CA 1
ATOM 757 C C . TRP A 1 94 ? 16.180 -3.386 -20.312 1.00 68.56 94 TRP A C 1
ATOM 759 O O . TRP A 1 94 ? 15.787 -4.449 -20.767 1.00 68.56 94 TRP A O 1
ATOM 769 N N . ALA A 1 95 ? 16.378 -2.306 -21.070 1.00 63.47 95 ALA A N 1
ATOM 770 C CA . ALA A 1 95 ? 16.221 -2.296 -22.524 1.00 63.47 95 ALA A CA 1
ATOM 771 C C . ALA A 1 95 ? 17.588 -2.188 -23.231 1.00 63.47 95 ALA A C 1
ATOM 773 O O . ALA A 1 95 ? 17.868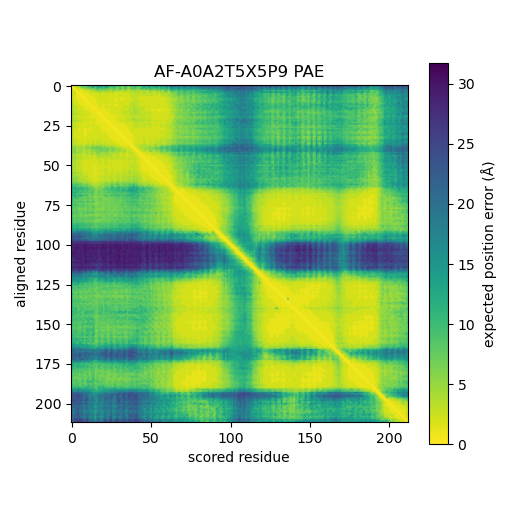 -1.165 -23.856 1.00 63.47 95 ALA A O 1
ATOM 774 N N . PRO A 1 96 ? 18.465 -3.214 -23.161 1.00 62.75 96 PRO A N 1
ATOM 775 C CA . PRO A 1 96 ? 19.762 -3.191 -23.846 1.00 62.75 96 PRO A CA 1
ATOM 776 C C . PRO A 1 96 ? 19.636 -3.087 -25.376 1.00 62.75 96 PRO A C 1
ATOM 778 O O . PRO A 1 96 ? 20.611 -2.772 -26.049 1.00 62.75 96 PRO A O 1
ATOM 781 N N . TRP A 1 97 ? 18.448 -3.358 -25.926 1.00 61.84 97 TRP A N 1
ATOM 782 C CA . TRP A 1 97 ? 18.135 -3.283 -27.355 1.00 61.84 97 TRP A CA 1
ATOM 783 C C . TRP A 1 97 ? 17.631 -1.910 -27.825 1.00 61.84 97 TRP A C 1
ATOM 785 O O . TRP A 1 97 ? 17.514 -1.699 -29.031 1.00 61.84 97 TRP A O 1
ATOM 795 N N . ALA A 1 98 ? 17.272 -0.992 -26.921 1.00 57.34 98 ALA A N 1
ATOM 796 C CA . ALA A 1 98 ? 16.729 0.306 -27.312 1.00 57.34 98 ALA A CA 1
ATOM 797 C C . ALA A 1 98 ? 17.875 1.284 -27.647 1.00 57.34 98 ALA A C 1
ATOM 799 O O . ALA A 1 98 ? 18.737 1.508 -26.794 1.00 57.34 98 ALA A O 1
ATOM 800 N N . PRO A 1 99 ? 17.913 1.886 -28.855 1.00 55.94 99 PRO A N 1
ATOM 801 C CA . PRO A 1 99 ? 18.898 2.913 -29.177 1.00 55.94 99 PRO A CA 1
ATOM 802 C C . PRO A 1 99 ? 18.677 4.114 -28.256 1.00 55.94 99 PRO A C 1
ATOM 804 O O . PRO A 1 99 ? 17.581 4.668 -28.218 1.00 55.94 99 PRO A O 1
ATOM 807 N N . VAL A 1 100 ? 19.705 4.480 -27.490 1.00 53.62 100 VAL A N 1
ATOM 808 C CA . VAL A 1 100 ? 19.651 5.511 -26.446 1.00 53.62 100 VAL A CA 1
ATOM 809 C C . VAL A 1 100 ? 19.320 6.872 -27.068 1.00 53.62 100 VAL A C 1
ATOM 811 O O . VAL A 1 100 ? 20.163 7.432 -27.767 1.00 53.62 100 VAL A O 1
ATOM 814 N N . PRO A 1 101 ? 18.141 7.465 -26.812 1.00 47.75 101 PRO A N 1
ATOM 815 C CA . PRO A 1 101 ? 17.814 8.801 -27.270 1.00 47.75 101 PRO A CA 1
ATOM 816 C C . PRO A 1 101 ? 17.900 9.768 -26.083 1.00 47.75 101 PRO A C 1
ATOM 818 O O . PRO A 1 101 ? 16.955 10.492 -25.801 1.00 47.75 101 PRO A O 1
ATOM 821 N N . TYR A 1 102 ? 19.004 9.770 -25.333 1.00 50.31 102 TYR A N 1
ATOM 822 C CA . TYR A 1 102 ? 19.191 10.701 -24.212 1.00 50.31 102 TYR A CA 1
ATOM 823 C C . TYR A 1 102 ? 20.284 11.719 -24.532 1.00 50.31 102 TYR A C 1
ATOM 825 O O . TYR A 1 102 ? 21.301 11.819 -23.864 1.00 50.31 102 TYR A O 1
ATOM 833 N N . GLY A 1 103 ? 20.041 12.511 -25.578 1.00 44.69 103 GLY A N 1
ATOM 834 C CA . GLY A 1 103 ? 20.836 13.689 -25.939 1.00 44.69 103 GLY A CA 1
ATOM 835 C C . GLY A 1 103 ? 20.486 14.962 -25.155 1.00 44.69 103 GLY A C 1
ATOM 836 O O . GLY A 1 103 ? 20.669 16.056 -25.676 1.00 44.69 103 GLY A O 1
ATOM 837 N N . TYR A 1 104 ? 19.959 14.870 -23.931 1.00 42.91 104 TYR A N 1
ATOM 838 C CA . TYR A 1 104 ? 19.517 16.045 -23.173 1.00 42.91 104 TYR A CA 1
ATOM 839 C C . TYR A 1 104 ? 19.973 15.968 -21.718 1.00 42.91 104 TYR A C 1
ATOM 841 O O . TYR A 1 104 ? 19.240 15.437 -20.897 1.00 42.91 104 TYR A O 1
ATOM 849 N N . LEU A 1 105 ? 21.164 16.502 -21.411 1.00 49.31 105 LEU A N 1
ATOM 850 C CA . LEU A 1 105 ? 21.488 17.242 -20.174 1.00 49.31 105 LEU A CA 1
ATOM 851 C C . LEU A 1 105 ? 22.970 17.687 -20.199 1.00 49.31 105 LEU A C 1
ATOM 853 O O . LEU A 1 105 ? 23.833 16.994 -19.670 1.00 49.31 105 LEU A O 1
ATOM 857 N N . PRO A 1 106 ? 23.289 18.873 -20.754 1.00 45.41 106 PRO A N 1
ATOM 858 C CA . PRO A 1 106 ? 24.662 19.393 -20.773 1.00 45.41 106 PRO A CA 1
ATOM 859 C C . PRO A 1 106 ? 25.232 19.749 -19.384 1.00 45.41 106 PRO A C 1
ATOM 861 O O . PRO A 1 106 ? 26.432 19.958 -19.262 1.00 45.41 106 PRO A O 1
ATOM 864 N N . ASN A 1 107 ? 24.397 19.832 -18.335 1.00 45.53 107 ASN A N 1
ATOM 865 C CA . ASN A 1 107 ? 24.761 20.476 -17.061 1.00 45.53 107 ASN A CA 1
ATOM 866 C C . ASN A 1 107 ? 24.579 19.605 -15.803 1.00 45.53 107 ASN A C 1
ATOM 868 O O . ASN A 1 107 ? 24.560 20.128 -14.688 1.00 45.53 107 ASN A O 1
ATOM 872 N N . ALA A 1 108 ? 24.438 18.285 -15.924 1.00 48.84 108 ALA A N 1
ATOM 873 C CA . ALA A 1 108 ? 24.214 17.438 -14.755 1.00 48.84 108 ALA A CA 1
ATOM 874 C C . ALA A 1 108 ? 25.538 16.932 -14.144 1.00 48.84 108 ALA A C 1
ATOM 876 O O . ALA A 1 108 ? 25.924 15.779 -14.295 1.00 48.84 108 ALA A O 1
ATOM 877 N N . VAL A 1 109 ? 26.221 17.801 -13.394 1.00 48.03 109 VAL A N 1
ATOM 878 C CA . VAL A 1 109 ? 27.482 17.509 -12.668 1.00 48.03 109 VAL A CA 1
ATOM 879 C C . VAL A 1 109 ? 27.331 16.386 -11.612 1.00 48.03 109 VAL A C 1
ATOM 881 O O . VAL A 1 109 ? 28.319 15.809 -11.172 1.00 48.03 109 VAL A O 1
ATOM 884 N N . LEU A 1 110 ? 26.100 15.996 -11.259 1.00 46.34 110 LEU A N 1
ATOM 885 C CA . LEU A 1 110 ? 25.787 14.845 -10.392 1.00 46.34 110 LEU A CA 1
ATOM 886 C C . LEU A 1 110 ? 25.497 13.530 -11.150 1.00 46.34 110 LEU A C 1
ATOM 888 O O . LEU A 1 110 ? 25.382 12.484 -10.517 1.00 46.34 110 LEU A O 1
ATOM 892 N N . VAL A 1 111 ? 25.383 13.556 -12.485 1.00 47.88 111 VAL A N 1
ATOM 893 C CA . VAL A 1 111 ? 25.019 12.388 -13.320 1.00 47.88 111 VAL A CA 1
ATOM 894 C C . VAL A 1 111 ? 26.242 11.592 -13.789 1.00 47.88 111 VAL A C 1
ATOM 896 O O . VAL A 1 111 ? 26.106 10.432 -14.159 1.00 47.88 111 VAL A O 1
ATOM 899 N N . GLY A 1 112 ? 27.458 12.128 -13.645 1.00 42.81 112 GLY A N 1
ATOM 900 C CA . GLY A 1 112 ? 28.702 11.454 -14.052 1.00 42.81 112 GLY A CA 1
ATOM 901 C C . GLY A 1 112 ? 29.039 10.140 -13.323 1.00 42.81 112 GLY A C 1
ATOM 902 O O . GLY A 1 112 ? 30.010 9.486 -13.687 1.00 42.81 112 GLY A O 1
ATOM 903 N N . VAL A 1 113 ? 28.265 9.736 -12.307 1.00 47.72 113 VAL A N 1
ATOM 904 C CA . VAL A 1 113 ? 28.445 8.455 -11.589 1.00 47.72 113 VAL A CA 1
ATOM 905 C C . VAL A 1 113 ? 27.451 7.382 -12.055 1.00 47.72 113 VAL A C 1
ATOM 907 O O . VAL A 1 113 ? 27.757 6.192 -11.994 1.00 47.72 113 VAL A O 1
ATOM 910 N N . PHE A 1 114 ? 26.287 7.774 -12.582 1.00 45.75 114 PHE A N 1
ATOM 911 C CA . PHE A 1 114 ? 25.297 6.854 -13.144 1.00 45.75 114 PHE A CA 1
ATOM 912 C C . PHE A 1 114 ? 25.412 6.896 -14.662 1.00 45.75 114 PHE A C 1
ATOM 914 O O . PHE A 1 114 ? 24.621 7.545 -15.340 1.00 45.75 114 PHE A O 1
ATOM 921 N N . ASN A 1 115 ? 26.456 6.236 -15.169 1.00 44.09 115 ASN A N 1
ATOM 922 C CA . ASN A 1 115 ? 26.674 6.045 -16.599 1.00 44.09 115 ASN A CA 1
ATOM 923 C C . ASN A 1 115 ? 25.364 5.654 -17.299 1.00 44.09 115 ASN A C 1
ATOM 925 O O . ASN A 1 115 ? 24.583 4.860 -16.776 1.00 44.09 115 ASN A O 1
ATOM 929 N N . GLU A 1 116 ? 25.186 6.204 -18.496 1.00 53.12 116 GLU A N 1
ATOM 930 C CA . GLU A 1 116 ? 24.012 6.239 -19.389 1.00 53.12 116 GLU A CA 1
ATOM 931 C C . GLU A 1 116 ? 23.395 4.870 -19.760 1.00 53.12 116 GLU A C 1
ATOM 933 O O . GLU A 1 116 ? 22.466 4.788 -20.562 1.00 53.12 116 GLU A O 1
ATOM 938 N N . TYR A 1 117 ? 23.884 3.787 -19.156 1.00 49.75 117 TYR A N 1
ATOM 939 C CA . TYR A 1 117 ? 23.482 2.411 -19.376 1.00 49.75 117 TYR A CA 1
ATOM 940 C C . TYR A 1 117 ? 23.269 1.700 -18.043 1.00 49.75 117 TYR A C 1
ATOM 942 O O . TYR A 1 117 ? 24.183 1.553 -17.232 1.00 49.75 117 TYR A O 1
ATOM 950 N N . GLY A 1 118 ? 22.062 1.176 -17.849 1.00 55.72 118 GLY A N 1
ATOM 951 C CA . GLY A 1 118 ? 21.778 0.218 -16.790 1.00 55.72 118 GLY A CA 1
ATOM 952 C C . GLY A 1 118 ? 20.525 0.535 -15.997 1.00 55.72 118 GLY A C 1
ATOM 953 O O . GLY A 1 118 ? 19.921 1.599 -16.111 1.00 55.72 118 GLY A O 1
ATOM 954 N N . ILE A 1 119 ? 20.159 -0.419 -15.143 1.00 62.09 119 ILE A N 1
ATOM 955 C CA . ILE A 1 119 ? 18.909 -0.402 -14.380 1.00 62.09 119 ILE A CA 1
ATOM 956 C C . ILE A 1 119 ? 18.740 0.837 -13.486 1.00 62.09 119 ILE A C 1
ATOM 958 O O . ILE A 1 119 ? 17.635 1.123 -13.050 1.00 62.09 119 ILE A O 1
ATOM 962 N N . PHE A 1 120 ? 19.815 1.579 -13.213 1.00 67.81 120 PHE A N 1
ATOM 963 C CA . PHE A 1 120 ? 19.802 2.769 -12.361 1.00 67.81 120 PHE A CA 1
ATOM 964 C C . PHE A 1 120 ? 19.632 4.087 -13.126 1.00 67.81 120 PHE A C 1
ATOM 966 O O . PHE A 1 120 ? 19.407 5.113 -12.490 1.00 67.81 120 PHE A O 1
ATOM 973 N N . ALA A 1 121 ? 19.685 4.074 -14.463 1.00 65.75 121 ALA A N 1
ATOM 974 C CA . ALA A 1 121 ? 19.456 5.271 -15.275 1.00 65.75 121 ALA A CA 1
ATOM 975 C C . ALA A 1 121 ? 17.994 5.749 -15.199 1.00 65.75 121 ALA A C 1
ATOM 977 O O . ALA A 1 121 ? 17.714 6.937 -15.344 1.00 65.75 121 ALA A O 1
ATOM 978 N N . ASN A 1 122 ? 17.057 4.831 -14.931 1.00 74.31 122 ASN A N 1
ATOM 979 C CA . ASN A 1 122 ? 15.645 5.142 -14.764 1.00 74.31 122 ASN A CA 1
ATOM 980 C C . ASN A 1 122 ? 15.247 5.064 -13.275 1.00 74.31 122 ASN A C 1
ATOM 982 O O . ASN A 1 122 ? 15.247 3.973 -12.699 1.00 74.31 122 ASN A O 1
ATOM 986 N N . PRO A 1 123 ? 14.830 6.175 -12.642 1.00 78.06 123 PRO A N 1
ATOM 987 C CA . PRO A 1 123 ? 14.418 6.187 -11.235 1.00 78.06 123 PRO A CA 1
ATOM 988 C C . PRO A 1 123 ? 13.197 5.294 -10.945 1.00 78.06 123 PRO A C 1
ATOM 990 O O . PRO A 1 123 ? 12.983 4.881 -9.803 1.00 78.06 123 PRO A O 1
ATOM 993 N N . GLY A 1 124 ? 12.425 4.924 -11.974 1.00 84.88 124 GLY A N 1
ATOM 994 C CA . GLY A 1 124 ? 11.353 3.933 -11.894 1.00 84.88 124 GLY A CA 1
ATOM 995 C C . GLY A 1 124 ? 11.820 2.542 -11.445 1.00 84.88 124 GLY A C 1
ATOM 996 O O . GLY A 1 124 ? 10.996 1.746 -10.995 1.00 84.88 124 GLY A O 1
ATOM 997 N N . VAL A 1 125 ? 13.128 2.252 -11.458 1.00 88.00 125 VAL A N 1
ATOM 998 C CA . 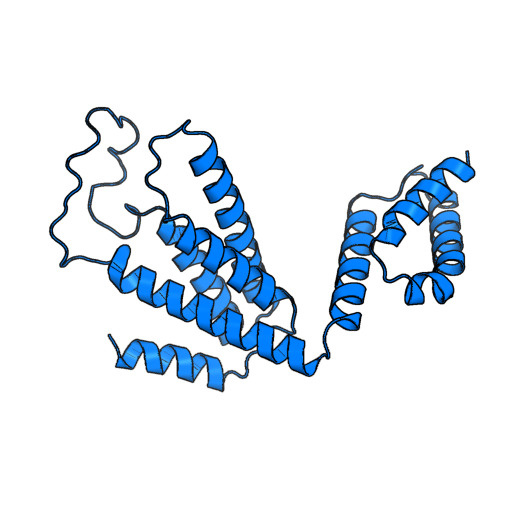VAL A 1 125 ? 13.698 1.030 -10.864 1.00 88.00 125 VAL A CA 1
ATOM 999 C C . VAL A 1 125 ? 13.345 0.869 -9.383 1.00 88.00 125 VAL A C 1
ATOM 1001 O O . VAL A 1 125 ? 13.214 -0.253 -8.894 1.00 88.00 125 VAL A O 1
ATOM 1004 N N . GLY A 1 126 ? 13.095 1.969 -8.663 1.00 91.81 126 GLY A N 1
ATOM 1005 C CA . GLY A 1 126 ? 12.612 1.906 -7.284 1.00 91.81 126 GLY A CA 1
ATOM 1006 C C . GLY A 1 126 ? 11.285 1.145 -7.156 1.00 91.81 126 GLY A C 1
ATOM 1007 O O . GLY A 1 126 ? 11.090 0.391 -6.198 1.00 91.81 126 GLY A O 1
ATOM 1008 N N . TYR A 1 127 ? 10.390 1.250 -8.145 1.00 93.75 127 TYR A N 1
ATOM 1009 C CA . TYR A 1 127 ? 9.161 0.452 -8.168 1.00 93.75 127 TYR A CA 1
ATOM 1010 C C . TYR A 1 127 ? 9.455 -1.031 -8.375 1.00 93.75 127 TYR A C 1
ATOM 1012 O O . TYR A 1 127 ? 8.862 -1.863 -7.694 1.00 93.75 127 TYR A O 1
ATOM 1020 N N . VAL A 1 128 ? 10.416 -1.367 -9.238 1.00 93.06 128 VAL A N 1
ATOM 1021 C CA . VAL A 1 128 ? 10.842 -2.756 -9.464 1.00 93.06 128 VAL A CA 1
ATOM 1022 C C . VAL A 1 128 ? 11.375 -3.374 -8.171 1.00 93.06 128 VAL A C 1
ATOM 1024 O O . VAL A 1 128 ? 10.939 -4.457 -7.789 1.00 93.06 128 VAL A O 1
ATOM 1027 N N . PHE A 1 129 ? 12.254 -2.676 -7.445 1.00 94.06 129 PHE A N 1
ATOM 1028 C CA . PHE A 1 129 ? 12.790 -3.177 -6.176 1.00 94.06 129 PHE A CA 1
ATOM 1029 C C . PHE A 1 129 ? 11.711 -3.335 -5.103 1.00 94.06 129 PHE A C 1
ATOM 1031 O O . PHE A 1 129 ? 11.647 -4.371 -4.442 1.00 94.06 129 PHE A O 1
ATOM 1038 N N . THR A 1 130 ? 10.842 -2.337 -4.930 1.00 96.75 130 THR A N 1
ATOM 1039 C CA . THR A 1 130 ? 9.802 -2.378 -3.888 1.00 96.75 130 THR A CA 1
ATOM 1040 C C . THR A 1 130 ? 8.758 -3.467 -4.150 1.00 96.75 130 THR A C 1
ATOM 1042 O O . THR A 1 130 ? 8.423 -4.223 -3.233 1.00 96.75 130 THR A O 1
ATOM 1045 N N . TRP A 1 131 ? 8.330 -3.650 -5.405 1.00 96.25 131 TRP A N 1
ATOM 1046 C CA . TRP A 1 131 ? 7.477 -4.777 -5.799 1.00 96.25 131 TRP A CA 1
ATOM 1047 C C . TRP A 1 131 ? 8.206 -6.120 -5.775 1.00 96.25 131 TRP A C 1
ATOM 1049 O O . TRP A 1 131 ? 7.592 -7.125 -5.425 1.00 96.25 131 TRP A O 1
ATOM 1059 N N . GLY A 1 132 ? 9.507 -6.154 -6.067 1.00 94.56 132 GLY A N 1
ATOM 1060 C CA . GLY A 1 132 ? 10.347 -7.342 -5.918 1.00 94.56 132 GLY A CA 1
ATOM 1061 C C . GLY A 1 132 ? 10.407 -7.821 -4.467 1.00 94.56 132 GLY A C 1
ATOM 1062 O O . GLY A 1 132 ? 10.145 -8.992 -4.194 1.00 94.56 132 GLY A O 1
ATOM 1063 N N . ILE A 1 133 ? 10.642 -6.909 -3.516 1.00 95.81 133 ILE A N 1
ATOM 1064 C CA . ILE A 1 133 ? 10.565 -7.191 -2.071 1.00 95.81 133 ILE A CA 1
ATOM 1065 C C . ILE A 1 133 ? 9.168 -7.701 -1.707 1.00 95.81 133 ILE A C 1
ATOM 1067 O O . ILE A 1 133 ? 9.041 -8.708 -1.004 1.00 95.81 133 ILE A O 1
ATOM 1071 N N . ALA A 1 134 ? 8.116 -7.045 -2.207 1.00 94.75 134 ALA A N 1
ATOM 1072 C CA . ALA A 1 134 ? 6.744 -7.439 -1.915 1.00 94.75 134 ALA A CA 1
ATOM 1073 C C . ALA A 1 134 ? 6.426 -8.857 -2.436 1.00 94.75 134 ALA A C 1
ATOM 1075 O O . ALA A 1 134 ? 5.872 -9.686 -1.706 1.00 94.75 134 ALA A O 1
ATOM 1076 N N . GLY A 1 135 ? 6.838 -9.147 -3.674 1.00 93.31 135 GLY A N 1
ATOM 1077 C CA . GLY A 1 135 ? 6.741 -10.441 -4.344 1.00 93.31 135 GLY A CA 1
ATOM 1078 C C . GLY A 1 135 ? 7.500 -11.542 -3.610 1.00 93.31 135 GLY A C 1
ATOM 1079 O O . GLY A 1 135 ? 6.918 -12.584 -3.315 1.00 93.31 135 GLY A O 1
ATOM 1080 N N . LEU A 1 136 ? 8.759 -11.297 -3.235 1.00 93.12 136 LEU A N 1
ATOM 1081 C CA . LEU A 1 136 ? 9.571 -12.232 -2.450 1.00 93.12 136 LEU A CA 1
ATOM 1082 C C . LEU A 1 136 ? 8.945 -12.514 -1.083 1.00 93.12 136 LEU A C 1
ATOM 1084 O O . LEU A 1 136 ? 8.819 -13.673 -0.692 1.00 93.12 136 LEU A O 1
ATOM 1088 N N . GLY A 1 137 ? 8.487 -11.475 -0.380 1.00 93.25 137 GLY A N 1
ATOM 1089 C CA . GLY A 1 137 ? 7.762 -11.633 0.878 1.00 93.25 137 GLY A CA 1
ATOM 1090 C C . GLY A 1 137 ? 6.530 -12.520 0.716 1.00 93.25 137 GLY A C 1
ATOM 1091 O O . GLY A 1 137 ? 6.293 -13.412 1.529 1.00 93.25 137 GLY A O 1
ATOM 1092 N N . ALA A 1 138 ? 5.786 -12.334 -0.375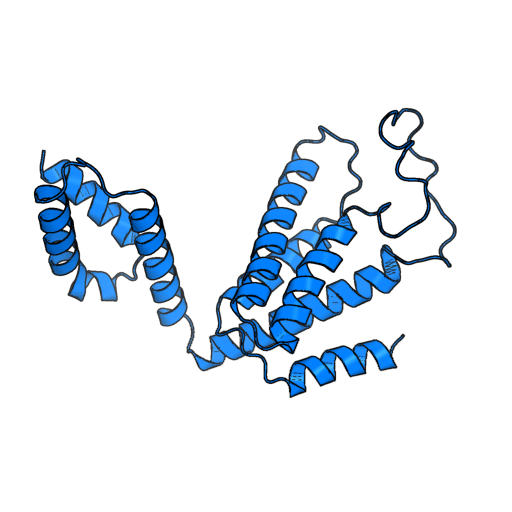 1.00 91.38 138 ALA A N 1
ATOM 1093 C CA . ALA A 1 138 ? 4.588 -13.113 -0.641 1.00 91.38 138 ALA A CA 1
ATOM 1094 C C . ALA A 1 138 ? 4.914 -14.572 -1.022 1.00 91.38 138 ALA A C 1
ATOM 1096 O O . ALA A 1 138 ? 4.238 -15.489 -0.557 1.00 91.38 138 ALA A O 1
ATOM 1097 N N . LEU A 1 139 ? 5.986 -14.813 -1.790 1.00 90.62 139 LEU A N 1
ATOM 1098 C CA . LEU A 1 139 ? 6.482 -16.157 -2.127 1.00 90.62 139 LEU A CA 1
ATOM 1099 C C . LEU A 1 139 ? 6.949 -16.936 -0.894 1.00 90.62 139 LEU A C 1
ATOM 1101 O O . LEU A 1 139 ? 6.682 -18.133 -0.783 1.00 90.62 139 LEU A O 1
ATOM 1105 N N . LEU A 1 140 ? 7.623 -16.254 0.033 1.00 91.06 140 LEU A N 1
ATOM 1106 C CA . LEU A 1 140 ? 8.135 -16.823 1.281 1.00 91.06 140 LEU A CA 1
ATOM 1107 C C . LEU A 1 140 ? 7.075 -16.896 2.392 1.00 91.06 140 LEU A C 1
ATOM 1109 O O . LEU A 1 140 ? 7.403 -17.262 3.520 1.00 91.06 140 LEU A O 1
ATOM 1113 N N . ALA A 1 141 ? 5.821 -16.529 2.098 1.00 89.56 141 ALA A N 1
ATOM 1114 C CA . ALA A 1 141 ? 4.736 -16.426 3.074 1.00 89.56 141 ALA A CA 1
ATOM 1115 C C . ALA A 1 141 ? 5.103 -15.553 4.298 1.00 89.56 141 ALA A C 1
ATOM 1117 O O . ALA A 1 141 ? 4.730 -15.842 5.435 1.00 89.56 141 ALA A O 1
ATOM 1118 N N . LYS A 1 142 ? 5.856 -14.469 4.068 1.00 92.31 142 LYS A N 1
ATOM 1119 C CA . LYS A 1 142 ? 6.268 -13.477 5.067 1.00 92.31 142 LYS A CA 1
ATOM 1120 C C . LYS A 1 142 ? 5.438 -12.194 4.894 1.00 92.31 142 LYS A C 1
ATOM 1122 O O . LYS A 1 142 ? 5.887 -11.268 4.214 1.00 92.31 142 LYS A O 1
ATOM 1127 N N . PRO A 1 143 ? 4.262 -12.079 5.544 1.00 90.19 143 PRO A N 1
ATOM 1128 C CA . PRO A 1 143 ? 3.336 -10.964 5.317 1.00 90.19 143 PRO A CA 1
ATOM 1129 C C . PRO A 1 143 ? 3.933 -9.603 5.692 1.00 90.19 143 PRO A C 1
ATOM 1131 O O . PRO A 1 143 ? 3.597 -8.593 5.079 1.00 90.19 143 PRO A O 1
ATOM 1134 N N . ILE A 1 144 ? 4.840 -9.570 6.674 1.00 92.25 144 ILE A N 1
ATOM 1135 C CA . ILE A 1 144 ? 5.549 -8.350 7.082 1.00 92.25 144 ILE A CA 1
ATOM 1136 C C . ILE A 1 144 ? 6.410 -7.827 5.926 1.00 92.25 144 ILE A C 1
ATOM 1138 O O . ILE A 1 144 ? 6.318 -6.652 5.587 1.00 92.25 144 ILE A O 1
ATOM 1142 N N . VAL A 1 145 ? 7.182 -8.701 5.272 1.00 94.56 145 VAL A N 1
ATOM 1143 C CA . VAL A 1 145 ? 8.046 -8.329 4.139 1.00 94.56 145 VAL A CA 1
ATOM 1144 C C . VAL A 1 145 ? 7.204 -7.848 2.959 1.00 94.56 145 VAL A C 1
ATOM 1146 O O . VAL A 1 145 ? 7.508 -6.808 2.377 1.00 94.56 145 VAL A O 1
ATOM 1149 N N . THR A 1 146 ? 6.094 -8.536 2.662 1.00 93.56 146 THR A N 1
ATOM 1150 C CA . THR A 1 146 ? 5.143 -8.095 1.631 1.00 93.56 146 THR A CA 1
ATOM 1151 C C . THR A 1 146 ? 4.642 -6.680 1.901 1.00 93.56 146 THR A C 1
ATOM 1153 O O . THR A 1 146 ? 4.680 -5.826 1.020 1.00 93.56 146 THR A O 1
ATOM 1156 N N . ARG A 1 147 ? 4.206 -6.411 3.137 1.00 93.88 147 ARG A N 1
ATOM 1157 C CA . ARG A 1 147 ? 3.683 -5.099 3.536 1.00 93.88 147 ARG A CA 1
ATOM 1158 C C . ARG A 1 147 ? 4.744 -4.009 3.491 1.00 93.88 147 ARG A C 1
ATOM 1160 O O . ARG A 1 147 ? 4.425 -2.915 3.044 1.00 93.88 147 ARG A O 1
ATOM 1167 N N . ILE A 1 148 ? 5.975 -4.291 3.920 1.00 95.06 148 ILE A N 1
ATOM 1168 C CA . ILE A 1 148 ? 7.087 -3.333 3.831 1.00 95.06 148 ILE A CA 1
ATOM 1169 C C . ILE A 1 148 ? 7.305 -2.926 2.373 1.00 95.06 148 ILE A C 1
ATOM 1171 O O . ILE A 1 148 ? 7.332 -1.734 2.088 1.00 95.06 148 ILE A O 1
ATOM 1175 N N . GLY A 1 149 ? 7.375 -3.892 1.448 1.00 96.38 149 GLY A N 1
ATOM 1176 C CA . GLY A 1 149 ? 7.516 -3.601 0.019 1.00 96.38 149 GLY A CA 1
ATOM 1177 C C . GLY A 1 149 ? 6.412 -2.675 -0.504 1.00 96.38 149 GLY A C 1
ATOM 1178 O O . GLY A 1 149 ? 6.710 -1.644 -1.097 1.00 96.38 149 GLY A O 1
ATOM 1179 N N . LEU A 1 150 ? 5.145 -2.974 -0.191 1.00 96.50 150 LEU A N 1
ATOM 1180 C CA . LEU A 1 150 ? 4.003 -2.151 -0.615 1.00 96.50 150 LEU A CA 1
ATOM 1181 C C . LEU A 1 150 ? 4.008 -0.744 0.006 1.00 96.50 150 LEU A C 1
ATOM 1183 O O . LEU A 1 150 ? 3.718 0.232 -0.683 1.00 96.50 150 LEU A O 1
ATOM 1187 N N . TRP A 1 151 ? 4.362 -0.611 1.287 1.00 96.44 151 TRP A N 1
ATOM 1188 C CA . TRP A 1 151 ? 4.493 0.701 1.929 1.00 96.44 151 TRP A CA 1
ATOM 1189 C C . TRP A 1 151 ? 5.625 1.530 1.322 1.00 96.44 151 TRP A C 1
ATOM 1191 O O . TRP A 1 151 ? 5.451 2.731 1.115 1.00 96.44 151 TRP A O 1
ATOM 1201 N N . LEU A 1 152 ? 6.752 0.899 0.982 1.00 96.94 152 LEU A N 1
ATOM 1202 C CA . LEU A 1 152 ? 7.842 1.566 0.273 1.00 96.94 152 LEU A CA 1
ATOM 1203 C C . LEU A 1 152 ? 7.402 2.029 -1.121 1.00 96.94 152 LEU A C 1
ATOM 1205 O O . LEU A 1 152 ? 7.736 3.145 -1.508 1.00 96.94 152 LEU A O 1
ATOM 1209 N N . THR A 1 153 ? 6.605 1.238 -1.848 1.00 97.44 153 THR A N 1
ATOM 1210 C CA . THR A 1 153 ? 6.010 1.659 -3.130 1.00 97.44 153 THR A CA 1
ATOM 1211 C C . THR A 1 153 ? 5.133 2.903 -2.966 1.00 97.44 153 THR A C 1
ATOM 1213 O O . THR A 1 153 ? 5.233 3.835 -3.765 1.00 97.44 153 THR A O 1
ATOM 1216 N N . ILE A 1 154 ? 4.295 2.958 -1.924 1.00 97.12 154 ILE A N 1
ATOM 1217 C CA . ILE A 1 154 ? 3.447 4.126 -1.630 1.00 97.12 154 ILE A CA 1
ATOM 1218 C C . ILE A 1 154 ? 4.311 5.354 -1.329 1.00 97.12 154 ILE A C 1
ATOM 1220 O O . ILE A 1 154 ? 4.102 6.408 -1.928 1.00 97.12 154 ILE A O 1
ATOM 1224 N N . ALA A 1 155 ? 5.299 5.219 -0.441 1.00 96.12 155 ALA A N 1
ATOM 1225 C CA . ALA A 1 155 ? 6.203 6.310 -0.086 1.00 96.12 155 ALA A CA 1
ATOM 1226 C C . ALA A 1 155 ? 6.959 6.834 -1.315 1.00 96.12 155 ALA A C 1
ATOM 1228 O O . ALA A 1 155 ? 6.980 8.041 -1.556 1.00 96.12 155 ALA A O 1
ATOM 1229 N N . LEU A 1 156 ? 7.501 5.929 -2.135 1.00 94.94 156 LEU A N 1
ATOM 1230 C CA . LEU A 1 156 ? 8.179 6.274 -3.381 1.00 94.94 156 LEU A CA 1
ATOM 1231 C C . LEU A 1 156 ? 7.242 7.004 -4.350 1.00 94.94 156 LEU A C 1
ATOM 1233 O O . LEU A 1 156 ? 7.655 7.986 -4.959 1.00 94.94 156 LEU A O 1
ATOM 1237 N N . SER A 1 157 ? 5.978 6.586 -4.452 1.00 95.19 157 SER A N 1
ATOM 1238 C CA . SER A 1 157 ? 4.988 7.240 -5.318 1.00 95.19 157 SER A CA 1
ATOM 1239 C C . SER A 1 157 ? 4.669 8.665 -4.869 1.00 95.19 157 SER A C 1
ATOM 1241 O O . SER A 1 157 ? 4.573 9.567 -5.697 1.00 95.19 157 SER A O 1
ATOM 1243 N N . ILE A 1 158 ? 4.548 8.890 -3.558 1.00 94.00 158 ILE A N 1
ATOM 1244 C CA . ILE A 1 158 ? 4.307 10.224 -2.989 1.00 94.00 158 ILE A CA 1
ATOM 1245 C C . ILE A 1 158 ? 5.514 11.131 -3.236 1.00 94.00 158 ILE A C 1
ATOM 1247 O O . ILE A 1 158 ? 5.347 12.245 -3.726 1.00 94.00 158 ILE A O 1
ATOM 1251 N N . VAL A 1 159 ? 6.726 10.648 -2.946 1.00 91.75 159 VAL A N 1
ATOM 1252 C CA . VAL A 1 159 ? 7.966 11.397 -3.206 1.00 91.75 159 VAL A CA 1
ATOM 1253 C C . VAL A 1 159 ? 8.079 11.732 -4.691 1.00 91.75 159 VAL A C 1
ATOM 1255 O O . VAL A 1 159 ? 8.364 12.875 -5.038 1.00 91.75 159 VAL A O 1
ATOM 1258 N N . SER A 1 160 ? 7.771 10.769 -5.563 1.00 89.38 160 SER A N 1
ATOM 1259 C CA . SER A 1 160 ? 7.768 10.974 -7.011 1.00 89.38 160 SER A CA 1
ATOM 1260 C C . SER A 1 160 ? 6.788 12.075 -7.423 1.00 89.38 160 SER A C 1
ATOM 1262 O O . SER A 1 160 ? 7.156 13.008 -8.131 1.00 89.38 160 SER A O 1
ATOM 1264 N N . ALA A 1 161 ? 5.549 12.025 -6.932 1.00 89.88 161 ALA A N 1
ATOM 1265 C CA . ALA A 1 161 ? 4.545 13.040 -7.240 1.00 89.88 161 ALA A CA 1
ATOM 1266 C C . ALA A 1 161 ? 4.978 14.448 -6.789 1.00 89.88 161 ALA A C 1
ATOM 1268 O O . ALA A 1 161 ? 4.815 15.412 -7.537 1.00 89.88 161 ALA A O 1
ATOM 1269 N N . VAL A 1 162 ? 5.580 14.566 -5.599 1.00 89.31 162 VAL A N 1
ATOM 1270 C CA . VAL A 1 162 ? 6.092 15.845 -5.083 1.00 89.31 162 VAL A CA 1
ATOM 1271 C C . VAL A 1 162 ? 7.229 16.370 -5.960 1.00 89.31 162 VAL A C 1
ATOM 1273 O O . VAL A 1 162 ? 7.171 17.522 -6.383 1.00 89.31 162 VAL A O 1
ATOM 1276 N N . LEU A 1 163 ? 8.222 15.538 -6.284 1.00 85.31 163 LEU A N 1
ATOM 1277 C CA . LEU A 1 163 ? 9.373 15.942 -7.101 1.00 85.31 163 LEU A CA 1
ATOM 1278 C C . LEU A 1 163 ? 8.975 16.373 -8.518 1.00 85.31 163 LEU A C 1
ATOM 1280 O O . LEU A 1 163 ? 9.512 17.356 -9.021 1.00 85.31 163 LEU A O 1
ATOM 1284 N N . VAL A 1 164 ? 8.011 15.686 -9.142 1.00 82.62 164 VAL A N 1
ATOM 1285 C CA . VAL A 1 164 ? 7.469 16.099 -10.449 1.00 82.62 164 VAL A CA 1
ATOM 1286 C C . VAL A 1 164 ? 6.763 17.452 -10.340 1.00 82.62 164 VAL A C 1
ATOM 1288 O O . VAL A 1 164 ? 6.919 18.303 -11.210 1.00 82.62 164 VAL A O 1
ATOM 1291 N N . SER A 1 165 ? 6.008 17.686 -9.262 1.00 83.81 165 SER A N 1
ATOM 1292 C CA . SER A 1 165 ? 5.228 18.920 -9.105 1.00 83.81 165 SER A CA 1
ATOM 1293 C C . SER A 1 165 ? 6.079 20.169 -8.858 1.00 83.81 165 SER A C 1
ATOM 1295 O O . SER A 1 165 ? 5.719 21.259 -9.307 1.00 83.81 165 SER A O 1
ATOM 1297 N N . THR A 1 166 ? 7.214 20.043 -8.166 1.00 81.75 166 THR A N 1
ATOM 1298 C CA . THR A 1 166 ? 8.003 21.209 -7.752 1.00 81.75 166 THR A CA 1
ATOM 1299 C C . THR A 1 166 ? 8.870 21.781 -8.868 1.00 81.75 166 THR A C 1
ATOM 1301 O O . THR A 1 166 ? 9.334 22.905 -8.722 1.00 81.75 166 THR A O 1
ATOM 1304 N N . HIS A 1 167 ? 9.080 21.070 -9.985 1.00 69.38 167 HIS A N 1
ATOM 1305 C CA . HIS A 1 167 ? 9.989 21.464 -11.081 1.00 69.38 167 HIS A CA 1
ATOM 1306 C C . HIS A 1 167 ? 11.433 21.780 -10.622 1.00 69.38 167 HIS A C 1
ATOM 1308 O O . HIS A 1 167 ? 12.230 22.307 -11.394 1.00 69.38 167 HIS A O 1
ATOM 1314 N N . TRP A 1 168 ? 11.793 21.477 -9.367 1.00 60.50 168 TRP A N 1
ATOM 1315 C CA . TRP A 1 168 ? 13.087 21.840 -8.769 1.00 60.50 168 TRP A CA 1
ATOM 1316 C C . TRP A 1 168 ? 14.252 21.039 -9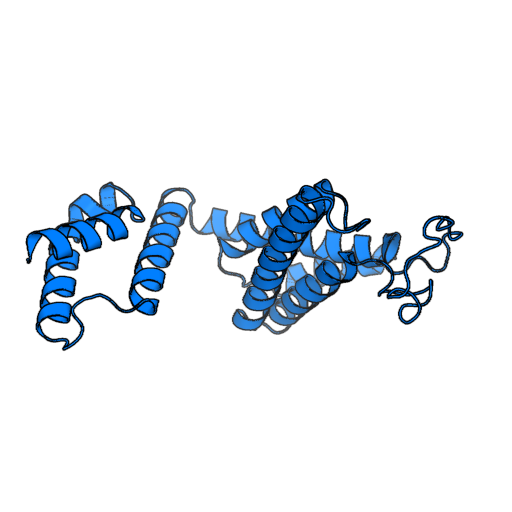.340 1.00 60.50 168 TRP A C 1
ATOM 1318 O O . TRP A 1 168 ? 15.407 21.438 -9.228 1.00 60.50 168 TRP A O 1
ATOM 1328 N N . ILE A 1 169 ? 13.946 19.898 -9.942 1.00 63.19 169 ILE A N 1
ATOM 1329 C CA . ILE A 1 169 ? 14.897 19.020 -10.599 1.00 63.19 169 ILE A CA 1
ATOM 1330 C C . ILE A 1 169 ? 14.282 18.723 -11.964 1.00 63.19 169 ILE A C 1
ATOM 1332 O O . ILE A 1 169 ? 13.084 18.447 -12.045 1.00 63.19 169 ILE A O 1
ATOM 1336 N N . THR A 1 170 ? 15.081 18.746 -13.033 1.00 65.62 170 THR A N 1
ATOM 1337 C CA . THR A 1 170 ? 14.727 18.223 -14.368 1.00 65.62 170 THR A CA 1
ATOM 1338 C C . THR A 1 170 ? 14.615 16.696 -14.332 1.00 65.62 170 THR A C 1
ATOM 1340 O O . THR A 1 170 ? 15.248 15.965 -15.092 1.00 65.62 170 THR A O 1
ATOM 1343 N N . TRP A 1 171 ? 13.859 16.195 -13.362 1.00 65.31 171 TRP A N 1
ATOM 1344 C CA . TRP A 1 171 ? 13.715 14.794 -13.067 1.00 65.31 171 TRP A CA 1
ATOM 1345 C C . TRP A 1 171 ? 12.705 14.202 -14.037 1.00 65.31 171 TRP A C 1
ATOM 1347 O O . TRP A 1 171 ? 11.498 14.393 -13.895 1.00 65.31 171 TRP A O 1
ATOM 1357 N N . VAL A 1 172 ? 13.209 13.463 -15.024 1.00 69.94 172 VAL A N 1
ATOM 1358 C CA . VAL A 1 172 ? 12.403 12.707 -15.996 1.00 69.94 172 VAL A CA 1
ATOM 1359 C C . VAL A 1 172 ? 11.903 11.413 -15.343 1.00 69.94 172 VAL A C 1
ATOM 1361 O O . VAL A 1 172 ? 12.107 10.316 -15.846 1.00 69.94 172 VAL A O 1
ATOM 1364 N N . GLY A 1 173 ? 11.331 11.537 -14.143 1.00 70.81 173 GLY A N 1
ATOM 1365 C CA . GLY A 1 173 ? 10.864 10.424 -13.329 1.00 70.81 173 GLY A CA 1
ATOM 1366 C C . GLY A 1 173 ? 9.886 9.496 -14.063 1.00 70.81 173 GLY A C 1
ATOM 1367 O O . GLY A 1 173 ? 9.464 9.770 -15.188 1.00 70.81 173 GLY A O 1
ATOM 1368 N N . PRO A 1 174 ? 9.476 8.385 -13.426 1.00 80.44 174 PRO A N 1
ATOM 1369 C CA . PRO A 1 174 ? 8.426 7.541 -13.978 1.00 80.44 174 PRO A CA 1
ATOM 1370 C C . PRO A 1 174 ? 7.188 8.384 -14.302 1.00 80.44 174 PRO A C 1
ATOM 1372 O O . PRO A 1 174 ? 6.776 9.223 -13.495 1.00 80.44 174 PRO A O 1
ATOM 1375 N N . ALA A 1 175 ? 6.596 8.131 -15.473 1.00 85.44 175 ALA A N 1
ATOM 1376 C CA . ALA A 1 175 ? 5.429 8.861 -15.952 1.00 85.44 175 ALA A CA 1
ATOM 1377 C C . ALA A 1 175 ? 4.316 8.891 -14.890 1.00 85.44 175 ALA A C 1
ATOM 1379 O O . ALA A 1 175 ? 4.167 7.950 -14.095 1.00 85.44 175 ALA A O 1
ATOM 1380 N N . THR A 1 176 ? 3.538 9.973 -14.856 1.00 89.25 176 THR A N 1
ATOM 1381 C CA . THR A 1 176 ? 2.507 10.199 -13.833 1.00 89.25 176 THR A CA 1
ATOM 1382 C C . THR A 1 176 ? 1.527 9.029 -13.757 1.00 89.25 176 THR A C 1
ATOM 1384 O O . THR A 1 176 ? 1.169 8.594 -12.665 1.00 89.25 176 THR A O 1
ATOM 1387 N N . GLU A 1 177 ? 1.176 8.441 -14.898 1.00 91.19 177 GLU A N 1
ATOM 1388 C CA . GLU A 1 177 ? 0.302 7.275 -15.020 1.00 91.19 177 GLU A CA 1
ATOM 1389 C C . GLU A 1 177 ? 0.904 6.043 -14.336 1.00 91.19 177 GLU A C 1
ATOM 1391 O O . GLU A 1 177 ? 0.205 5.329 -13.617 1.00 91.19 177 GLU A O 1
ATOM 1396 N N . THR A 1 178 ? 2.214 5.820 -14.500 1.00 91.62 178 THR A N 1
ATOM 1397 C CA . THR A 1 178 ? 2.935 4.718 -13.839 1.00 91.62 178 THR A CA 1
ATOM 1398 C C . THR A 1 178 ? 2.928 4.911 -12.327 1.00 91.62 178 THR A C 1
ATOM 1400 O O . THR A 1 178 ? 2.610 3.984 -11.583 1.00 91.62 178 THR A O 1
ATOM 1403 N N . THR A 1 179 ? 3.220 6.127 -11.864 1.00 93.44 179 THR A N 1
ATOM 1404 C CA . THR A 1 179 ? 3.215 6.468 -10.435 1.00 93.44 179 THR A CA 1
ATOM 1405 C C . THR A 1 179 ? 1.826 6.281 -9.815 1.00 93.44 179 THR A C 1
ATOM 1407 O O . THR A 1 179 ? 1.700 5.659 -8.760 1.00 93.44 179 THR A O 1
ATOM 1410 N N . VAL A 1 180 ? 0.765 6.743 -10.484 1.00 95.00 180 VAL A N 1
ATOM 1411 C CA . VAL A 1 180 ? -0.621 6.580 -10.015 1.00 95.00 180 VAL A CA 1
ATOM 1412 C C . VAL A 1 180 ? -1.032 5.108 -9.992 1.00 95.00 180 VAL A C 1
ATOM 1414 O O . VAL A 1 180 ? -1.607 4.655 -9.000 1.00 95.00 180 VAL A O 1
ATOM 1417 N N . LEU A 1 181 ? -0.710 4.341 -11.038 1.00 95.75 181 LEU A N 1
ATOM 1418 C CA . LEU A 1 181 ? -1.017 2.912 -11.098 1.00 95.75 181 LEU A CA 1
ATOM 1419 C C . LEU A 1 181 ? -0.321 2.138 -9.972 1.00 95.75 181 LEU A C 1
ATOM 1421 O O . LEU A 1 181 ? -0.955 1.304 -9.319 1.00 95.75 181 LEU A O 1
ATOM 1425 N N . MET A 1 182 ? 0.961 2.421 -9.724 1.00 96.06 182 MET A N 1
ATOM 1426 C CA . MET A 1 182 ? 1.745 1.789 -8.660 1.00 96.06 182 MET A CA 1
ATOM 1427 C C . MET A 1 182 ? 1.194 2.115 -7.276 1.00 96.06 182 MET A C 1
ATOM 1429 O O . MET A 1 182 ? 0.988 1.205 -6.468 1.00 96.06 182 MET A O 1
ATOM 1433 N N . LEU A 1 183 ? 0.890 3.391 -7.029 1.00 96.62 183 LEU A N 1
ATOM 1434 C CA . LEU A 1 183 ? 0.281 3.861 -5.788 1.00 96.62 183 LEU A CA 1
ATOM 1435 C C . LEU A 1 183 ? -1.063 3.175 -5.530 1.00 96.62 183 LEU A C 1
ATOM 1437 O O . LEU A 1 183 ? -1.270 2.605 -4.459 1.00 96.62 183 LEU A O 1
ATOM 1441 N N . ALA A 1 184 ? -1.966 3.209 -6.514 1.00 96.19 184 ALA A N 1
ATOM 1442 C CA . ALA A 1 184 ? -3.297 2.626 -6.397 1.00 96.19 184 ALA A CA 1
ATOM 1443 C C . ALA A 1 184 ? -3.222 1.109 -6.180 1.00 96.19 184 ALA A C 1
ATOM 1445 O O . ALA A 1 184 ? -3.877 0.577 -5.283 1.00 96.19 184 ALA A O 1
ATOM 1446 N N . SER A 1 185 ? -2.368 0.417 -6.938 1.00 96.31 185 SER A N 1
ATOM 1447 C CA . SER A 1 185 ? -2.190 -1.033 -6.819 1.00 96.31 185 SER A CA 1
ATOM 1448 C C . SER A 1 185 ? -1.665 -1.429 -5.439 1.00 96.31 185 SER A C 1
ATOM 1450 O O . SER A 1 185 ? -2.200 -2.358 -4.828 1.00 96.31 185 SER A O 1
ATOM 1452 N N . ALA A 1 186 ? -0.670 -0.703 -4.915 1.00 96.38 186 ALA A N 1
ATOM 1453 C CA . ALA A 1 186 ? -0.111 -0.956 -3.591 1.00 96.38 186 ALA A CA 1
ATOM 1454 C 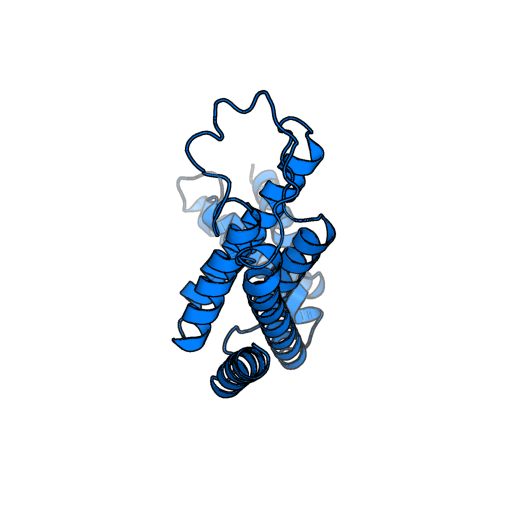C . ALA A 1 186 ? -1.112 -0.643 -2.467 1.00 96.38 186 ALA A C 1
ATOM 1456 O O . ALA A 1 186 ? -1.284 -1.451 -1.552 1.00 96.38 186 ALA A O 1
ATOM 1457 N N . ALA A 1 187 ? -1.828 0.482 -2.562 1.00 94.69 187 ALA A N 1
ATOM 1458 C CA . ALA A 1 187 ? -2.860 0.856 -1.600 1.00 94.69 187 ALA A CA 1
ATOM 1459 C C . ALA A 1 187 ? -3.993 -0.181 -1.555 1.00 94.69 187 ALA A C 1
ATOM 1461 O O . ALA A 1 187 ? -4.365 -0.640 -0.476 1.00 94.69 187 ALA A O 1
ATOM 1462 N N . CYS A 1 188 ? -4.499 -0.613 -2.713 1.00 93.56 188 CYS A N 1
ATOM 1463 C CA . CYS A 1 188 ? -5.534 -1.641 -2.784 1.00 93.56 188 CYS A CA 1
ATOM 1464 C C . CYS A 1 188 ? -5.032 -3.016 -2.317 1.00 93.56 188 CYS A C 1
ATOM 1466 O O . CYS A 1 188 ? -5.774 -3.737 -1.649 1.00 93.56 188 CYS A O 1
ATOM 1468 N N . ALA A 1 189 ? -3.768 -3.361 -2.590 1.00 93.25 189 ALA A N 1
ATOM 1469 C CA . ALA A 1 189 ? -3.157 -4.598 -2.104 1.00 93.25 189 ALA A CA 1
ATOM 1470 C C . ALA A 1 189 ? -3.115 -4.659 -0.565 1.00 93.25 189 ALA A C 1
ATOM 1472 O O . ALA A 1 189 ? -3.271 -5.729 0.020 1.00 93.25 189 ALA A O 1
ATOM 1473 N N . LEU A 1 190 ? -2.983 -3.516 0.114 1.00 92.81 190 LEU A N 1
ATOM 1474 C CA . LEU A 1 190 ? -2.973 -3.437 1.579 1.00 92.81 190 LEU A CA 1
ATOM 1475 C C . LEU A 1 190 ? -4.362 -3.557 2.237 1.00 92.81 190 LEU A C 1
ATOM 1477 O O . LEU A 1 190 ? -4.432 -3.742 3.453 1.00 92.81 190 LEU A O 1
ATOM 1481 N N . VAL A 1 191 ? -5.464 -3.482 1.480 1.00 90.12 191 VAL A N 1
ATOM 1482 C CA . VAL A 1 191 ? -6.840 -3.522 2.030 1.00 90.12 191 VAL A CA 1
ATOM 1483 C C . VAL A 1 191 ? -7.227 -4.911 2.558 1.00 90.12 191 VAL A C 1
ATOM 1485 O O . VAL A 1 191 ? -8.100 -5.035 3.426 1.00 90.12 191 VAL A O 1
ATOM 1488 N N . GLY A 1 192 ? -6.601 -5.966 2.037 1.00 85.44 192 GLY A N 1
ATOM 1489 C CA . GLY A 1 192 ? -6.939 -7.356 2.332 1.00 85.44 192 GLY A CA 1
ATOM 1490 C C . GLY A 1 192 ? -5.821 -8.141 3.026 1.00 85.44 192 GLY A C 1
ATOM 1491 O O . GLY A 1 192 ? -4.684 -7.678 3.146 1.00 85.44 192 GLY A O 1
ATOM 1492 N N . PRO A 1 193 ? -6.123 -9.364 3.494 1.00 81.56 193 PRO A N 1
ATOM 1493 C CA . PRO A 1 193 ? -5.098 -10.292 3.943 1.00 81.56 193 PRO A CA 1
ATOM 1494 C C . PRO A 1 193 ? -4.206 -10.683 2.756 1.00 81.56 193 PRO A C 1
ATOM 1496 O O . PRO A 1 193 ? -4.625 -11.392 1.843 1.00 81.56 193 PRO A O 1
ATOM 1499 N N . LEU A 1 194 ? -2.957 -10.217 2.783 1.00 67.81 194 LEU A N 1
ATOM 1500 C CA . LEU A 1 194 ? -1.904 -10.561 1.825 1.00 67.81 194 LEU A CA 1
ATOM 1501 C C . LEU A 1 194 ? -1.367 -11.969 2.114 1.00 67.81 194 LEU A C 1
ATOM 1503 O O . LEU A 1 194 ? -0.222 -12.154 2.513 1.00 67.81 194 LEU A O 1
ATOM 1507 N N . ALA A 1 195 ? -2.227 -12.964 1.947 1.00 63.19 195 ALA A N 1
ATOM 1508 C CA . ALA A 1 195 ? -1.839 -14.360 1.828 1.00 63.19 195 ALA A CA 1
ATOM 1509 C C . ALA A 1 195 ? -2.315 -14.852 0.456 1.00 63.19 195 ALA A C 1
ATOM 1511 O O . ALA A 1 195 ? -3.276 -15.622 0.376 1.00 63.19 195 ALA A O 1
ATOM 1512 N N . PRO A 1 196 ? -1.717 -14.361 -0.650 1.00 59.34 196 PRO A N 1
ATOM 1513 C CA . PRO A 1 196 ? -2.011 -14.924 -1.955 1.00 59.34 196 PRO A CA 1
ATOM 1514 C C . PRO A 1 196 ? -1.744 -16.434 -1.892 1.00 59.34 196 PRO A C 1
ATOM 1516 O O . PRO A 1 196 ? -0.700 -16.846 -1.374 1.00 59.34 196 PRO A O 1
ATOM 1519 N N . PRO A 1 197 ? -2.650 -17.287 -2.401 1.00 64.81 197 PRO A N 1
ATOM 1520 C CA . PRO A 1 197 ? -2.354 -18.705 -2.503 1.00 64.81 197 PRO A CA 1
ATOM 1521 C C . PRO A 1 197 ? -1.053 -18.832 -3.296 1.00 64.81 197 PRO A C 1
ATOM 1523 O O . PRO A 1 197 ? -0.973 -18.293 -4.398 1.00 64.81 197 PRO A O 1
ATOM 1526 N N . ARG A 1 198 ? -0.042 -19.541 -2.772 1.00 70.75 198 ARG A N 1
ATOM 1527 C CA . ARG A 1 198 ? 1.279 -19.721 -3.421 1.00 70.75 198 ARG A CA 1
ATOM 1528 C C . ARG A 1 198 ? 1.161 -20.057 -4.918 1.00 70.75 198 ARG A C 1
ATOM 1530 O O . ARG A 1 198 ? 1.970 -19.624 -5.728 1.00 70.75 198 ARG A O 1
ATOM 1537 N N . ARG A 1 199 ? 0.091 -20.771 -5.289 1.00 66.62 199 ARG A N 1
ATOM 1538 C CA . ARG A 1 199 ? -0.292 -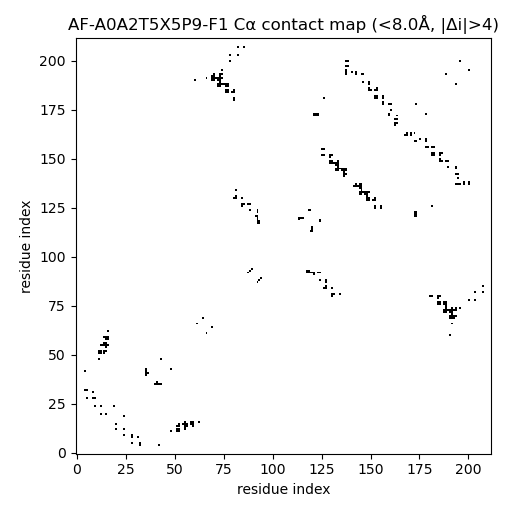21.118 -6.667 1.00 66.62 199 ARG A CA 1
ATOM 1539 C C . ARG A 1 199 ? -0.538 -19.911 -7.584 1.00 66.62 199 ARG A C 1
ATOM 1541 O O . ARG A 1 199 ? -0.176 -19.982 -8.749 1.00 66.62 199 ARG A O 1
ATOM 1548 N N . VAL A 1 200 ? -1.151 -18.833 -7.097 1.00 68.38 200 VAL A N 1
ATOM 1549 C CA . VAL A 1 200 ? -1.430 -17.624 -7.896 1.00 68.38 200 VAL A CA 1
ATOM 1550 C C . VAL A 1 200 ? -0.132 -16.895 -8.223 1.00 68.38 200 VAL A C 1
ATOM 1552 O O . VAL A 1 200 ? 0.092 -16.557 -9.375 1.00 68.38 200 VAL A O 1
ATOM 1555 N N . LEU A 1 201 ? 0.763 -16.759 -7.244 1.00 68.19 201 LEU A N 1
ATOM 1556 C CA . LEU A 1 201 ? 2.091 -16.177 -7.450 1.00 68.19 201 LEU A CA 1
ATOM 1557 C C . LEU A 1 201 ? 2.930 -16.973 -8.444 1.00 68.19 201 LEU A C 1
ATOM 1559 O O . LEU A 1 201 ? 3.503 -16.389 -9.357 1.00 68.19 201 LEU A O 1
ATOM 1563 N N . ILE A 1 202 ? 2.954 -18.302 -8.303 1.00 75.44 202 ILE A N 1
ATOM 1564 C CA . ILE A 1 202 ? 3.635 -19.173 -9.267 1.00 75.44 202 ILE A CA 1
ATOM 1565 C C . ILE A 1 202 ? 3.047 -18.963 -10.663 1.00 75.44 202 ILE A C 1
ATOM 1567 O O . ILE A 1 202 ? 3.804 -18.808 -11.609 1.00 75.44 202 ILE A O 1
ATOM 1571 N N . ARG A 1 203 ? 1.718 -18.888 -10.805 1.00 76.00 203 ARG A N 1
ATOM 1572 C CA . ARG A 1 203 ? 1.081 -18.617 -12.102 1.00 76.00 203 ARG A CA 1
ATOM 1573 C C . ARG A 1 203 ? 1.477 -17.261 -12.682 1.00 76.00 203 ARG A C 1
ATOM 1575 O O . ARG A 1 203 ? 1.766 -17.209 -13.866 1.00 76.00 203 ARG A O 1
ATOM 1582 N N . THR A 1 204 ? 1.516 -16.194 -11.885 1.00 74.62 204 THR A N 1
ATOM 1583 C CA . THR A 1 204 ? 1.942 -14.865 -12.356 1.00 74.62 204 THR A CA 1
ATOM 1584 C C . THR A 1 204 ? 3.395 -14.881 -12.826 1.00 74.62 204 THR A C 1
ATOM 1586 O O . THR A 1 204 ? 3.682 -14.414 -13.923 1.00 74.62 204 THR A O 1
ATOM 1589 N N . VAL A 1 205 ? 4.297 -15.477 -12.039 1.00 75.06 205 VAL A N 1
ATOM 1590 C CA . VAL A 1 205 ? 5.722 -15.594 -12.392 1.00 75.06 205 VAL A CA 1
ATOM 1591 C C . VAL A 1 205 ? 5.913 -16.459 -13.639 1.00 75.06 205 VAL A C 1
ATOM 1593 O O . VAL A 1 205 ? 6.656 -16.074 -14.532 1.00 75.06 205 VAL A O 1
ATOM 1596 N N . VAL A 1 206 ? 5.224 -17.600 -13.729 1.00 77.69 206 VAL A N 1
ATOM 1597 C CA . VAL A 1 206 ? 5.296 -18.505 -14.888 1.00 77.69 206 VAL A CA 1
ATOM 1598 C C . VAL A 1 206 ? 4.729 -17.844 -16.142 1.00 77.69 206 VAL A C 1
ATOM 1600 O O . VAL A 1 206 ? 5.339 -17.958 -17.195 1.00 77.69 206 VAL A O 1
ATOM 1603 N N . MET A 1 207 ? 3.598 -17.137 -16.049 1.00 74.06 207 MET A N 1
ATOM 1604 C CA . MET A 1 207 ? 3.035 -16.421 -17.199 1.00 74.06 207 MET A CA 1
ATOM 1605 C C . MET A 1 207 ? 3.960 -15.307 -17.685 1.00 74.06 207 MET A C 1
ATOM 1607 O O . MET A 1 207 ? 4.102 -15.138 -18.890 1.00 74.06 207 MET A O 1
ATOM 1611 N N . PHE A 1 208 ? 4.618 -14.587 -16.773 1.00 73.38 208 PHE A N 1
ATOM 1612 C CA . PHE A 1 208 ? 5.632 -13.607 -17.153 1.00 73.38 208 PHE A CA 1
ATOM 1613 C C . PHE A 1 208 ? 6.842 -14.277 -17.819 1.00 73.38 208 PHE A C 1
ATOM 1615 O O . PHE A 1 208 ? 7.244 -13.871 -18.902 1.00 73.38 208 PHE A O 1
ATOM 1622 N N . ALA A 1 209 ? 7.380 -15.342 -17.220 1.00 71.31 209 ALA A N 1
ATOM 1623 C CA . ALA A 1 209 ? 8.524 -16.073 -17.765 1.00 71.31 209 ALA A CA 1
ATOM 1624 C C . ALA A 1 209 ? 8.236 -16.754 -19.113 1.00 71.31 209 ALA A C 1
ATOM 1626 O O . ALA A 1 209 ? 9.158 -16.966 -19.882 1.00 71.31 209 ALA A O 1
ATOM 1627 N N . ALA A 1 210 ? 6.981 -17.115 -19.397 1.00 71.19 210 ALA A N 1
ATOM 1628 C CA . ALA A 1 210 ? 6.574 -17.669 -20.688 1.00 71.19 210 ALA A CA 1
ATOM 1629 C C . ALA A 1 210 ? 6.405 -16.601 -21.783 1.00 71.19 210 ALA A C 1
ATOM 1631 O O . ALA A 1 210 ? 6.258 -16.950 -22.952 1.00 71.19 210 ALA A O 1
ATOM 1632 N N . TRP A 1 211 ? 6.343 -15.323 -21.402 1.00 68.31 211 TRP A N 1
ATOM 1633 C CA . TRP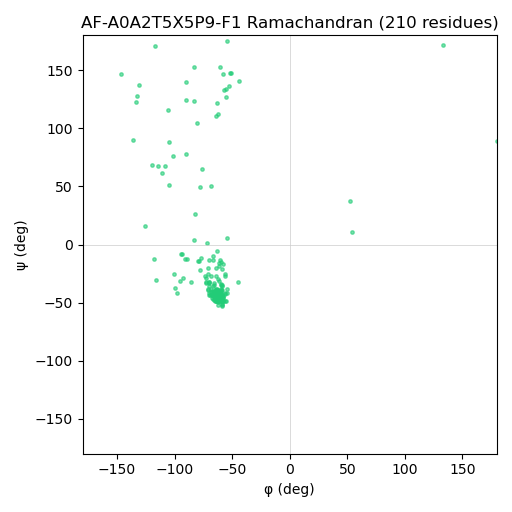 A 1 211 ? 6.159 -14.205 -22.323 1.00 68.31 211 TRP A CA 1
ATOM 1634 C C . TRP A 1 211 ? 7.483 -13.550 -22.745 1.00 68.31 211 TRP A C 1
ATOM 1636 O O . TRP A 1 211 ? 7.560 -13.037 -23.859 1.00 68.31 211 TRP A O 1
ATOM 1646 N N . VAL A 1 212 ? 8.489 -13.560 -21.860 1.00 57.41 212 VAL A N 1
ATOM 1647 C CA . VAL A 1 212 ? 9.862 -13.073 -22.112 1.00 57.41 212 VAL A CA 1
ATOM 1648 C C . VAL A 1 212 ? 10.661 -14.107 -22.896 1.00 57.41 212 VAL A C 1
ATOM 1650 O O . VAL A 1 212 ? 11.367 -13.690 -23.839 1.00 57.41 212 VAL A O 1
#

Nearest PDB structures (foldseek):
  6ysl-assembly1_C  TM=1.686E-01  e=2.641E+00  Bacillus subtilis subsp. subtilis str. 168

pLDDT: mean 83.03, std 15.0, range [42.81, 97.44]

Mean predicted aligned error: 9.46 Å

Solvent-accessible surface area (backbone atoms only — not comparable to full-atom values): 11781 Å² total; per-residue (Å²): 117,65,68,62,53,52,53,52,52,55,57,52,51,61,42,33,42,70,75,56,42,79,75,42,42,69,63,54,51,50,54,52,48,56,53,40,73,73,37,96,47,99,59,85,54,71,67,58,52,51,48,48,39,51,52,14,44,51,50,39,51,56,74,75,37,57,69,69,56,29,34,50,47,10,46,53,26,40,53,49,40,43,51,48,31,52,51,44,38,52,66,70,32,55,41,91,84,58,82,84,84,77,91,79,72,99,77,55,87,80,47,81,79,61,54,96,70,52,54,76,66,38,70,48,41,57,47,34,52,19,40,47,42,18,49,51,15,47,72,70,72,34,56,66,46,21,49,51,14,33,51,49,33,38,50,52,29,53,52,48,54,51,50,61,71,64,64,83,50,96,62,85,53,60,53,69,68,56,37,51,50,45,29,52,18,32,55,43,22,65,70,22,75,68,68,65,57,67,66,58,57,49,48,55,54,49,55,50,64,75,70,109

Sequence (212 aa):
MSDIREHHIRTLLRWYPRRWRLINEEVVVSDLLDTLDASPHPRLPFTERLALMSNGLIHRLASALPADLRARVALNTFALGLSFAMIYSALHVWAPWAPVPYGYLPNAVLVGVFNEYGIFANPGVGYVFTWGIAGLGALLAKPIVTRIGLWLTIALSIVSAVLVSTHWITWVGPATETTVLMLASAACALVGPLAPPRRVLIRTVVMFAAWV

Radius of gyration: 22.39 Å; Cα contacts (8 Å, |Δi|>4): 199; chains: 1; bounding box: 52×43×65 Å

Foldseek 3Di:
DLVVQLVVLVVLQVLADPVVCVPCVVVVSVVVVVVCVVDPDVHDDPVVSVVSNVVRPLNVLCVVDPQVRLAVQLQVLLLVLLLVLLVCCVVPQQCPPDDDPPPDDPDPPVCVVVPSDHNVVAPSSQSNVLSVQLLVCLLVVNQVSNLRSLVSLLVSLVVQVVCVVVPPDPRPHDDNVNSVSSNVSSVSNVSHPSNRPNVSSVVSVVVSVVVD

Secondary structure (DSSP, 8-state):
-HHHHHHHHHHHHTTS-HHHHHHHHHHHHHHHHHHHHHSS-SS--HHHHHHHHHHHHHHHHHHHS-HHHHHHHHHHHHHHHHHHHHHHIIIIIS-TTS-------TT-TTTTTS-SSSTTSSTTHHHHHHHHHHHHHHHTT-HHHHHHHHHHHHHHHHHHHHHHHH-SS----S-HHHHHHHHHHHHHHTTS-----HHHHHHHHHHHHTT-